Protein AF-A0A2K3DU94-F1 (afdb_monomer_lite)

Foldseek 3Di:
DVVVLLVVLLVLLCVVPNCRSVVVVPDPDDDPVVSVVSSVVSVVVVVVVVVVVVVVVVVVVVVVVVVVVVVVVVVVCVVVVVVVDDPVVNVVVVVLVVLCVVLVHPDSDPVVSVVSVVVVVVVVVVVVVVVVVVVVVVVVVVVVVVVVVVVVVVVVVVVVVVVVVVVVVVVCVVVVVVVVVVVVVVVVVVVVVVVVVVVVCVVVVHDPCPDPVNVVVVVVVVVVVVVVVVVVVVVVVVVVVPPPDPVVVVVVVVVVVVVVVVVVVVVVPDDDDDDDDDDDDDDDDDDDDDDDDDDDDDDDDDDDD

Radius of gyration: 67.58 Å; chains: 1; bounding box: 163×96×132 Å

InterPro domains:
  IPR026243 HAUS augmin-like complex subunit 1 [PF25762] (49-244)
  IPR026243 HAUS augmin-like complex subunit 1 [PTHR31570] (6-276)

pLDDT: mean 80.15, std 17.35, range [33.47, 97.56]

Organism: Chlamydomonas reinhardtii (NCBI:txid3055)

Sequence (305 aa):
MEYLEKEKLFAKADALRPGLGAELSRLPLHSASELKEIDDMLDEHRKGSELRAAAARDYQRQAEEYRRLTAQLDAKLAAAGLSALPPAATSAARHLAAVAGGLGLATCAEGAMLAAWVAADARRLEGERTKAKREAAASELCAAAEAASRQAEEVARALEGAAARQAEGIRALPRSQVERRQIEEKAASYVAKIQKTTRQLQDTGFREELAHEALTELAGKVAAAEAQLAAVREELKEYESIPPSEAGLASQIETLQRELDQVNQALGGAFVGHTGGSGLGGGGGGGHGHVLSRHARAGAVGFGQ

Structure (mmCIF, N/CA/C/O backbone):
data_AF-A0A2K3DU94-F1
#
_entry.id   AF-A0A2K3DU94-F1
#
loop_
_atom_site.group_PDB
_atom_site.id
_atom_site.type_symbol
_atom_site.label_atom_id
_atom_site.label_alt_id
_atom_site.label_comp_id
_atom_site.label_asym_id
_atom_site.label_entity_id
_atom_site.label_seq_id
_atom_site.pdbx_PDB_ins_code
_atom_site.Cartn_x
_atom_site.Cartn_y
_atom_site.Cartn_z
_atom_site.occupancy
_atom_site.B_iso_or_equiv
_atom_site.auth_seq_id
_atom_site.auth_comp_id
_atom_site.auth_asym_id
_atom_site.auth_atom_id
_atom_site.pdbx_PDB_model_num
ATOM 1 N N . MET A 1 1 ? 65.081 -27.347 0.929 1.00 57.44 1 MET A N 1
ATOM 2 C CA . MET A 1 1 ? 63.857 -27.414 0.101 1.00 57.44 1 MET A CA 1
ATOM 3 C C . MET A 1 1 ? 63.482 -26.032 -0.426 1.00 57.44 1 MET A C 1
ATOM 5 O O . MET A 1 1 ? 63.344 -25.901 -1.630 1.00 57.44 1 MET A O 1
ATOM 9 N N . GLU A 1 2 ? 63.480 -24.991 0.413 1.00 63.59 2 GLU A N 1
ATOM 10 C CA . GLU A 1 2 ? 63.095 -23.612 0.037 1.00 63.59 2 GLU A CA 1
ATOM 11 C C . GLU A 1 2 ? 63.931 -22.949 -1.082 1.00 63.59 2 GLU A C 1
ATOM 13 O O . GLU A 1 2 ? 63.411 -22.136 -1.838 1.00 63.59 2 GLU A O 1
ATOM 18 N N . TYR A 1 3 ? 65.215 -23.295 -1.244 1.00 75.56 3 TYR A N 1
ATOM 19 C CA . TYR A 1 3 ? 66.060 -22.711 -2.302 1.00 75.56 3 TYR A CA 1
ATOM 20 C C . TYR A 1 3 ? 65.610 -23.113 -3.719 1.00 75.56 3 TYR A C 1
ATOM 22 O O . TYR A 1 3 ? 65.556 -22.279 -4.617 1.00 75.56 3 TYR A O 1
ATOM 30 N N . LEU A 1 4 ? 65.206 -24.376 -3.899 1.00 78.81 4 LEU A N 1
ATOM 31 C CA . LEU A 1 4 ? 64.718 -24.888 -5.185 1.00 78.81 4 LEU A CA 1
ATOM 32 C C . LEU A 1 4 ? 63.353 -24.295 -5.562 1.00 78.81 4 LEU A C 1
ATOM 34 O O . LEU A 1 4 ? 63.031 -24.175 -6.741 1.00 78.81 4 LEU A O 1
ATOM 38 N N . 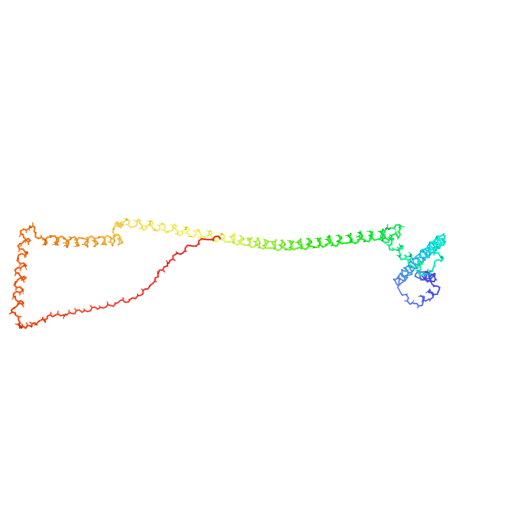GLU A 1 5 ? 62.538 -23.935 -4.571 1.00 77.88 5 GLU A N 1
ATOM 39 C CA . GLU A 1 5 ? 61.250 -23.265 -4.784 1.00 77.88 5 GLU A CA 1
ATOM 40 C C . GLU A 1 5 ? 61.453 -21.797 -5.178 1.00 77.88 5 GLU A C 1
ATOM 42 O O . GLU A 1 5 ? 60.805 -21.325 -6.112 1.00 77.88 5 GLU A O 1
ATOM 47 N N . LYS A 1 6 ? 62.430 -21.112 -4.565 1.00 78.50 6 LYS A N 1
ATOM 48 C CA . LYS A 1 6 ? 62.846 -19.753 -4.952 1.00 78.50 6 LYS A CA 1
ATOM 49 C C . LYS A 1 6 ? 63.351 -19.686 -6.396 1.00 78.50 6 LYS A C 1
ATOM 51 O O . LYS A 1 6 ? 62.901 -18.833 -7.155 1.00 78.50 6 LYS A O 1
ATOM 56 N N . GLU A 1 7 ? 64.224 -20.605 -6.812 1.00 81.88 7 GLU A N 1
ATOM 57 C CA . GLU A 1 7 ? 64.727 -20.638 -8.196 1.00 81.88 7 GLU A CA 1
ATOM 58 C C . GLU A 1 7 ? 63.618 -20.897 -9.226 1.00 81.88 7 GLU A C 1
ATOM 60 O O . GLU A 1 7 ? 63.579 -20.247 -10.273 1.00 81.88 7 GLU A O 1
ATOM 65 N N . LYS A 1 8 ? 62.674 -21.800 -8.922 1.00 83.94 8 LYS A N 1
ATOM 66 C CA . LYS A 1 8 ? 61.509 -22.058 -9.786 1.00 83.94 8 LYS A CA 1
ATOM 67 C C . LYS A 1 8 ? 60.616 -20.827 -9.929 1.00 83.94 8 LYS A C 1
ATOM 69 O O . LYS A 1 8 ? 60.151 -20.544 -11.032 1.00 83.94 8 LYS A O 1
ATOM 74 N N . LEU A 1 9 ? 60.402 -20.090 -8.841 1.00 80.94 9 LEU A N 1
ATOM 75 C CA . LEU A 1 9 ? 59.617 -18.858 -8.843 1.00 80.94 9 LEU A CA 1
ATOM 76 C C . LEU A 1 9 ? 60.304 -17.761 -9.665 1.00 80.94 9 LEU A C 1
ATOM 78 O O . LEU A 1 9 ? 59.651 -17.108 -10.477 1.00 80.94 9 LEU A O 1
ATOM 82 N N . PHE A 1 10 ? 61.624 -17.598 -9.540 1.00 84.19 10 PHE A N 1
ATOM 83 C CA . PHE A 1 10 ? 62.372 -16.623 -10.341 1.00 84.19 10 PHE A CA 1
ATOM 84 C C . PHE A 1 10 ? 62.363 -16.966 -11.833 1.00 84.19 10 PHE A C 1
ATOM 86 O O . PHE A 1 10 ? 62.133 -16.083 -12.656 1.00 84.19 10 PHE A O 1
ATOM 93 N N . ALA A 1 11 ? 62.493 -18.246 -12.192 1.00 83.50 11 ALA A N 1
ATOM 94 C CA . ALA A 1 11 ? 62.351 -18.684 -13.580 1.00 83.50 11 ALA A CA 1
ATOM 95 C C . ALA A 1 11 ? 60.934 -18.423 -14.134 1.00 83.50 11 ALA A C 1
ATOM 97 O O . ALA A 1 11 ? 60.777 -18.012 -15.285 1.00 83.50 11 ALA A O 1
ATOM 98 N N . LYS A 1 12 ? 59.892 -18.617 -13.313 1.00 82.44 12 LYS A N 1
ATOM 99 C CA . LYS A 1 12 ? 58.490 -18.323 -13.665 1.00 82.44 12 LYS A CA 1
ATOM 100 C C . LYS A 1 12 ? 58.243 -16.819 -13.832 1.00 82.44 12 LYS A C 1
ATOM 102 O O . LYS A 1 12 ? 57.532 -16.416 -14.751 1.00 82.44 12 LYS A O 1
ATOM 107 N N . ALA A 1 13 ? 58.869 -15.993 -12.997 1.00 76.81 13 ALA A N 1
ATOM 108 C CA . ALA A 1 13 ? 58.853 -14.539 -13.107 1.00 76.81 13 ALA A CA 1
ATOM 109 C C . ALA A 1 13 ? 59.540 -14.052 -14.395 1.00 76.81 13 ALA A C 1
ATOM 111 O O . ALA A 1 13 ? 58.975 -13.237 -15.127 1.00 76.81 13 ALA A O 1
ATOM 112 N N . ASP A 1 14 ? 60.709 -14.609 -14.724 1.00 83.00 14 ASP A N 1
ATOM 113 C CA . ASP A 1 14 ? 61.439 -14.284 -15.954 1.00 83.00 14 ASP A CA 1
ATOM 114 C C . ASP A 1 14 ? 60.698 -14.725 -17.225 1.00 83.00 14 ASP A C 1
ATOM 116 O O . ASP A 1 14 ? 60.786 -14.051 -18.254 1.00 83.00 14 ASP A O 1
ATOM 120 N N . ALA A 1 15 ? 59.905 -15.801 -17.155 1.00 81.94 15 ALA A N 1
ATOM 121 C CA . ALA A 1 15 ? 59.032 -16.221 -18.252 1.00 81.94 15 ALA A CA 1
ATOM 122 C C . ALA A 1 15 ? 57.896 -15.219 -18.539 1.00 81.94 15 ALA A C 1
ATOM 124 O O . ALA A 1 15 ? 57.401 -15.165 -19.665 1.00 81.94 15 ALA A O 1
ATOM 125 N N . LEU A 1 16 ? 57.480 -14.423 -17.547 1.00 79.44 16 LEU A N 1
ATOM 126 C CA . LEU A 1 16 ? 56.470 -13.371 -17.718 1.00 79.44 16 LEU A CA 1
ATOM 127 C C . LEU A 1 16 ? 57.078 -12.060 -18.209 1.00 79.44 16 LEU A C 1
ATOM 129 O O . LEU A 1 16 ? 56.489 -11.381 -19.053 1.00 79.44 16 LEU A O 1
ATOM 133 N N . ARG A 1 17 ? 58.249 -11.697 -17.686 1.00 84.25 17 ARG A N 1
ATOM 134 C CA . ARG A 1 17 ? 59.019 -10.543 -18.143 1.00 84.25 17 ARG A CA 1
ATOM 135 C C . ARG A 1 17 ? 60.508 -10.833 -17.952 1.00 84.25 17 ARG A C 1
ATOM 137 O O . ARG A 1 17 ? 60.932 -10.973 -16.807 1.00 84.25 17 ARG A O 1
ATOM 144 N N . PRO A 1 18 ? 61.312 -10.843 -19.028 1.00 85.62 18 PRO A N 1
ATOM 145 C CA . PRO A 1 18 ? 62.750 -11.048 -18.907 1.00 85.62 18 PRO A CA 1
ATOM 146 C C . PRO A 1 18 ? 63.375 -10.034 -17.935 1.00 85.62 18 PRO A C 1
ATOM 148 O O . PRO A 1 18 ? 63.225 -8.826 -18.134 1.00 85.62 18 PRO A O 1
ATOM 151 N N . GLY A 1 19 ? 64.054 -10.519 -16.890 1.00 80.56 19 GLY A N 1
ATOM 152 C CA . GLY A 1 19 ? 64.720 -9.706 -15.866 1.00 80.56 19 GLY A CA 1
ATOM 153 C C . GLY A 1 19 ? 63.950 -9.571 -14.546 1.00 80.56 19 GLY A C 1
ATOM 154 O O . GLY A 1 19 ? 64.527 -9.105 -13.563 1.00 80.56 19 GLY A O 1
ATOM 155 N N . LEU A 1 20 ? 62.686 -10.006 -14.484 1.00 81.31 20 LEU A N 1
ATOM 156 C CA . LEU A 1 20 ? 61.858 -9.937 -13.275 1.00 81.31 20 LEU A CA 1
ATOM 157 C C . LEU A 1 20 ? 62.358 -10.890 -12.174 1.00 81.31 20 LEU A C 1
ATOM 159 O O . LEU A 1 20 ? 62.301 -10.551 -10.995 1.00 81.31 20 LEU A O 1
ATOM 163 N N . GLY A 1 21 ? 62.902 -12.055 -12.533 1.00 82.00 21 GLY A N 1
ATOM 164 C CA . GLY A 1 21 ? 63.502 -12.997 -11.582 1.00 82.00 21 GLY A CA 1
ATOM 165 C C . GLY A 1 21 ? 64.744 -12.417 -10.900 1.00 82.00 21 GLY A C 1
ATOM 166 O O . GLY A 1 21 ? 64.921 -12.554 -9.688 1.00 82.00 21 GLY A O 1
ATOM 167 N N . ALA A 1 22 ? 65.558 -11.669 -11.651 1.00 82.38 22 ALA A N 1
ATOM 168 C CA . ALA A 1 22 ? 66.710 -10.948 -11.113 1.00 82.38 22 ALA A CA 1
ATOM 169 C C . ALA A 1 22 ? 66.301 -9.806 -10.163 1.00 82.38 22 ALA A C 1
ATOM 171 O O . ALA A 1 22 ? 66.991 -9.560 -9.175 1.00 82.38 22 ALA A O 1
ATOM 172 N N . GLU A 1 23 ? 65.174 -9.136 -10.414 1.00 81.56 23 GLU A N 1
ATOM 173 C CA . GLU A 1 23 ? 64.622 -8.112 -9.517 1.00 81.56 23 GLU A CA 1
ATOM 174 C C . GLU A 1 23 ? 64.039 -8.727 -8.236 1.00 81.56 23 GLU A C 1
ATOM 176 O O . GLU A 1 23 ? 64.333 -8.250 -7.139 1.00 81.56 23 GLU A O 1
ATOM 181 N N . LEU A 1 24 ? 63.297 -9.833 -8.350 1.00 78.94 24 LEU A N 1
ATOM 182 C CA . LEU A 1 24 ? 62.716 -10.539 -7.204 1.00 78.94 24 LEU A CA 1
ATOM 183 C C . LEU A 1 24 ? 63.781 -11.170 -6.296 1.00 78.94 24 LEU A C 1
ATOM 185 O O . LEU A 1 24 ? 63.609 -11.187 -5.080 1.00 78.94 24 LEU A O 1
ATOM 189 N N . SER A 1 25 ? 64.912 -11.619 -6.851 1.00 79.94 25 SER A N 1
ATOM 190 C CA . SER A 1 25 ? 66.034 -12.159 -6.063 1.00 79.94 25 SER A CA 1
ATOM 191 C C . SER A 1 25 ? 66.730 -11.131 -5.159 1.00 79.94 25 SER A C 1
ATOM 193 O O . SER A 1 25 ? 67.429 -11.515 -4.222 1.00 79.94 25 SER A O 1
ATOM 195 N N . ARG A 1 26 ? 66.533 -9.828 -5.410 1.00 82.25 26 ARG A N 1
ATOM 196 C CA . ARG A 1 26 ? 67.069 -8.737 -4.576 1.00 82.25 26 ARG A CA 1
ATOM 197 C C . ARG A 1 26 ? 66.162 -8.391 -3.396 1.00 82.25 26 ARG A C 1
ATOM 199 O O . ARG A 1 26 ? 66.594 -7.655 -2.511 1.00 82.25 26 ARG A O 1
ATOM 206 N N . LEU A 1 27 ? 64.926 -8.891 -3.382 1.00 78.44 27 LEU A N 1
ATOM 207 C CA . LEU A 1 27 ? 63.992 -8.666 -2.287 1.00 78.44 27 LEU A CA 1
ATOM 208 C C . LEU A 1 27 ? 64.263 -9.665 -1.153 1.00 78.44 27 LEU A C 1
ATOM 210 O O . LEU A 1 27 ? 64.430 -10.862 -1.405 1.00 78.44 27 LEU A O 1
ATOM 214 N N . PRO A 1 28 ? 64.314 -9.203 0.105 1.00 75.81 28 PRO A N 1
ATOM 215 C CA . PRO A 1 28 ? 64.568 -10.074 1.239 1.00 75.81 28 PRO A CA 1
ATOM 216 C C . PRO A 1 28 ? 63.297 -10.869 1.589 1.00 75.81 28 PRO A C 1
ATOM 218 O O . PRO A 1 28 ? 62.510 -10.464 2.434 1.00 75.81 28 PRO A O 1
ATOM 221 N N . LEU A 1 29 ? 63.085 -11.996 0.898 1.00 73.94 29 LEU A N 1
ATOM 222 C CA . LEU A 1 29 ? 61.957 -12.908 1.132 1.00 73.94 29 LEU A CA 1
ATOM 223 C C . LEU A 1 29 ? 62.307 -13.881 2.262 1.00 73.94 29 LEU A C 1
ATOM 225 O O . LEU A 1 29 ? 63.131 -14.795 2.083 1.00 73.94 29 LEU A O 1
ATOM 229 N N . HIS A 1 30 ? 61.708 -13.655 3.427 1.00 72.25 30 HIS A N 1
ATOM 230 C CA . HIS A 1 30 ? 62.063 -14.284 4.697 1.00 72.25 30 HIS A CA 1
ATOM 231 C C . HIS A 1 30 ? 61.096 -15.388 5.126 1.00 72.25 30 HIS A C 1
ATOM 233 O O . HIS A 1 30 ? 61.455 -16.181 5.996 1.00 72.25 30 HIS A O 1
ATOM 239 N N . SER A 1 31 ? 59.911 -15.478 4.517 1.00 79.00 31 SER A N 1
ATOM 240 C CA . SER A 1 31 ? 58.911 -16.485 4.877 1.00 79.00 31 SER A CA 1
ATOM 241 C C . SER A 1 31 ? 58.410 -17.301 3.682 1.00 79.00 31 SER A C 1
ATOM 243 O O . SER A 1 31 ? 58.313 -16.821 2.553 1.00 79.00 31 SER A O 1
ATOM 245 N N . ALA A 1 32 ? 58.050 -18.562 3.936 1.00 77.69 32 ALA A N 1
ATOM 246 C CA . ALA A 1 32 ? 57.402 -19.420 2.941 1.00 77.69 32 ALA A CA 1
ATOM 247 C C . ALA A 1 32 ? 56.029 -18.869 2.499 1.00 77.69 32 ALA A C 1
ATOM 249 O O . ALA A 1 32 ? 55.594 -19.115 1.376 1.00 77.69 32 ALA A O 1
ATOM 250 N N . SER A 1 33 ? 55.364 -18.086 3.358 1.00 80.12 33 SER A N 1
ATOM 251 C CA . SER A 1 33 ? 54.129 -17.370 3.026 1.00 80.12 33 SER A CA 1
ATOM 252 C C . SER A 1 33 ? 54.337 -16.282 1.971 1.00 80.12 33 SER A C 1
ATOM 254 O O . SER A 1 33 ? 53.535 -16.206 1.048 1.00 80.12 33 SER A O 1
ATOM 256 N N . GLU A 1 34 ? 55.425 -15.508 2.045 1.00 81.12 34 GLU A N 1
ATOM 257 C CA . GLU A 1 34 ? 55.746 -14.474 1.044 1.00 81.12 34 GLU A CA 1
ATOM 258 C C . GLU A 1 34 ? 56.037 -15.082 -0.334 1.00 81.12 34 GLU A C 1
ATOM 260 O O . GLU A 1 34 ? 55.635 -14.539 -1.359 1.00 81.12 34 GLU A O 1
ATOM 265 N N . LEU A 1 35 ? 56.711 -16.238 -0.378 1.00 79.88 35 LEU A N 1
ATOM 266 C CA . LEU A 1 35 ? 56.964 -16.943 -1.639 1.00 79.88 35 LEU A CA 1
ATOM 267 C C . LEU A 1 35 ? 55.676 -17.445 -2.281 1.00 79.88 35 LEU A C 1
ATOM 269 O O . LEU A 1 35 ? 55.520 -17.344 -3.495 1.00 79.88 35 LEU A O 1
ATOM 273 N N . LYS A 1 36 ? 54.753 -17.961 -1.467 1.00 84.44 36 LYS A N 1
ATOM 274 C CA . LYS A 1 36 ? 53.449 -18.406 -1.946 1.00 84.44 36 LYS A CA 1
ATOM 275 C C . LYS A 1 36 ? 52.613 -17.235 -2.466 1.00 84.44 36 LYS A C 1
ATOM 277 O O . LYS A 1 36 ? 52.031 -17.348 -3.534 1.00 84.44 36 LYS A O 1
ATOM 282 N N . GLU A 1 37 ? 52.618 -16.106 -1.762 1.00 85.75 37 GLU A N 1
ATOM 283 C CA . GLU A 1 37 ? 51.915 -14.892 -2.188 1.00 85.75 37 GLU A CA 1
ATOM 284 C C . GLU A 1 37 ? 52.456 -14.352 -3.522 1.00 85.75 37 GLU A C 1
ATOM 286 O O . GLU A 1 37 ? 51.682 -13.989 -4.405 1.00 85.75 37 GLU A O 1
ATOM 291 N N . ILE A 1 38 ? 53.778 -14.364 -3.725 1.00 83.19 38 ILE A N 1
ATOM 292 C CA . ILE A 1 38 ? 54.372 -13.964 -5.007 1.00 83.19 38 ILE A CA 1
ATOM 293 C C . ILE A 1 38 ? 54.042 -14.970 -6.115 1.00 83.19 38 ILE A C 1
ATOM 295 O O . ILE A 1 38 ? 53.756 -14.550 -7.235 1.00 83.19 38 ILE A O 1
ATOM 299 N N . ASP A 1 39 ? 54.053 -16.275 -5.836 1.00 85.44 39 ASP A N 1
ATOM 300 C CA . ASP A 1 39 ? 53.669 -17.288 -6.827 1.00 85.44 39 ASP A CA 1
ATOM 301 C C . ASP A 1 39 ? 52.199 -17.138 -7.255 1.00 85.44 39 ASP A C 1
ATOM 303 O O . ASP A 1 39 ? 51.904 -17.145 -8.454 1.00 85.44 39 ASP A O 1
ATOM 307 N N . ASP A 1 40 ? 51.307 -16.894 -6.288 1.00 88.19 40 ASP A N 1
ATOM 308 C CA . ASP A 1 40 ? 49.887 -16.618 -6.514 1.00 88.19 40 ASP A CA 1
ATOM 309 C C . ASP A 1 40 ? 49.701 -15.337 -7.357 1.00 88.19 40 ASP A C 1
ATOM 311 O O . ASP A 1 40 ? 48.953 -15.349 -8.339 1.00 88.19 40 ASP A O 1
ATOM 315 N N . MET A 1 41 ? 50.443 -14.257 -7.064 1.00 85.81 41 MET A N 1
ATOM 316 C CA . MET A 1 41 ? 50.424 -13.018 -7.860 1.00 85.81 41 MET A CA 1
ATOM 317 C C . MET A 1 41 ? 50.957 -13.211 -9.289 1.00 85.81 41 MET A C 1
ATOM 319 O O . MET A 1 41 ? 50.417 -12.633 -10.237 1.00 85.81 41 MET A O 1
ATOM 323 N N . LEU A 1 42 ? 52.015 -14.007 -9.479 1.00 86.75 42 LEU A N 1
ATOM 324 C CA . LEU A 1 42 ? 52.555 -14.307 -10.810 1.00 86.75 42 LEU A CA 1
ATOM 325 C C . LEU A 1 42 ? 51.567 -15.149 -11.626 1.00 86.75 42 LEU A C 1
ATOM 327 O O . LEU A 1 42 ? 51.388 -14.892 -12.820 1.00 86.75 42 LEU A O 1
ATOM 331 N N . ASP A 1 43 ? 50.890 -16.110 -10.997 1.00 87.31 43 ASP A N 1
ATOM 332 C CA . ASP A 1 43 ? 49.831 -16.889 -11.641 1.00 87.31 43 ASP A CA 1
ATOM 333 C C . ASP A 1 43 ? 48.606 -16.044 -11.980 1.00 87.31 43 ASP A C 1
ATOM 335 O O . ASP A 1 43 ? 48.038 -16.199 -13.065 1.00 87.31 43 ASP A O 1
ATOM 339 N N . GLU A 1 44 ? 48.212 -15.120 -11.107 1.00 89.31 44 GLU A N 1
ATOM 340 C CA . GLU A 1 44 ? 47.138 -14.171 -11.388 1.00 89.31 44 GLU A CA 1
ATOM 341 C C . GLU A 1 44 ? 47.507 -13.244 -12.554 1.00 89.31 44 GLU A C 1
ATOM 343 O O . GLU A 1 44 ? 46.723 -13.084 -13.494 1.00 89.31 44 GLU A O 1
ATOM 348 N N . HIS A 1 45 ? 48.730 -12.708 -12.573 1.00 87.31 45 HIS A N 1
ATOM 349 C CA . HIS A 1 45 ? 49.201 -11.861 -13.666 1.00 87.31 45 HIS A CA 1
ATOM 350 C C . HIS A 1 45 ? 49.295 -12.624 -14.993 1.00 87.31 45 HIS A C 1
ATOM 352 O O . HIS A 1 45 ? 48.936 -12.081 -16.043 1.00 87.31 45 HIS A O 1
ATOM 358 N N . ARG A 1 46 ? 49.732 -13.889 -14.962 1.00 88.88 46 ARG A N 1
ATOM 359 C CA . ARG A 1 46 ? 49.756 -14.774 -16.132 1.00 88.88 46 ARG A CA 1
ATOM 360 C C . ARG A 1 46 ? 48.353 -15.030 -16.672 1.00 88.88 46 ARG A C 1
ATOM 362 O O . ARG A 1 46 ? 48.107 -14.825 -17.856 1.00 88.88 46 ARG A O 1
ATOM 369 N N . LYS A 1 47 ? 47.412 -15.419 -15.809 1.00 89.69 47 LYS A N 1
ATOM 370 C CA . LYS A 1 47 ? 46.006 -15.608 -16.201 1.00 89.69 47 LYS A CA 1
ATOM 371 C C . LYS A 1 47 ? 45.425 -14.311 -16.769 1.00 89.69 47 LYS A C 1
ATOM 373 O O . LYS A 1 47 ? 44.780 -14.321 -17.815 1.00 89.69 47 LYS A O 1
ATOM 378 N N . GLY A 1 48 ? 45.716 -13.173 -16.138 1.00 89.44 48 GLY A N 1
ATOM 379 C CA . GLY A 1 48 ? 45.293 -11.854 -16.603 1.00 89.44 48 GLY A CA 1
ATOM 380 C C . GLY A 1 48 ? 45.924 -11.425 -17.935 1.00 89.44 48 GLY A C 1
ATOM 381 O O . GLY A 1 48 ? 45.290 -10.710 -18.713 1.00 89.44 48 GLY A O 1
ATOM 382 N N . SER A 1 49 ? 47.162 -11.822 -18.241 1.00 89.62 49 SER A N 1
ATOM 383 C CA . SER A 1 49 ? 47.798 -11.534 -19.535 1.00 89.62 49 SER A CA 1
ATOM 384 C C . SER A 1 49 ? 47.248 -12.427 -20.650 1.00 89.62 49 SER A C 1
ATOM 386 O O . SER A 1 49 ? 46.965 -11.924 -21.737 1.00 89.62 49 SER A O 1
ATOM 388 N N . GLU A 1 50 ? 46.999 -13.707 -20.365 1.00 90.62 50 GLU A N 1
ATOM 389 C CA . GLU A 1 50 ? 46.373 -14.655 -21.293 1.00 90.62 50 GLU A CA 1
ATOM 390 C C . GLU A 1 50 ? 44.944 -14.219 -21.661 1.00 90.62 50 GLU A C 1
ATOM 392 O O . GLU A 1 50 ? 44.600 -14.180 -22.845 1.00 90.62 50 GLU A O 1
ATOM 397 N N . LEU A 1 51 ? 44.140 -13.783 -20.683 1.00 91.44 51 LEU A N 1
ATOM 398 C CA . LEU A 1 51 ? 42.797 -13.237 -20.923 1.00 91.44 51 LEU A CA 1
ATOM 399 C C . LEU A 1 51 ? 42.826 -11.963 -21.778 1.00 91.44 51 LEU A C 1
ATOM 401 O O . LEU A 1 51 ? 42.042 -11.828 -22.717 1.00 91.44 51 LEU A O 1
ATOM 405 N N . ARG A 1 52 ? 43.754 -11.038 -21.501 1.00 90.94 52 ARG A N 1
ATOM 406 C CA . ARG A 1 52 ? 43.928 -9.822 -22.314 1.00 90.94 52 ARG A CA 1
ATOM 407 C C . ARG A 1 52 ? 44.361 -10.149 -23.742 1.00 90.94 52 ARG A C 1
ATOM 409 O O . ARG A 1 52 ? 43.868 -9.527 -24.679 1.00 90.94 52 ARG A O 1
ATOM 416 N N . ALA A 1 53 ? 45.242 -11.132 -23.921 1.00 92.19 53 ALA A N 1
ATOM 417 C CA . ALA A 1 53 ? 45.672 -11.586 -25.239 1.00 92.19 53 ALA A CA 1
ATOM 418 C C . ALA A 1 53 ? 44.529 -12.256 -26.022 1.00 92.19 53 ALA A C 1
ATOM 420 O O . ALA A 1 53 ? 44.403 -12.025 -27.224 1.00 92.19 53 ALA A O 1
ATOM 421 N N . ALA A 1 54 ? 43.681 -13.045 -25.356 1.00 92.81 54 ALA A N 1
ATOM 422 C CA . ALA A 1 54 ? 42.480 -13.618 -25.959 1.00 92.81 54 ALA A CA 1
ATOM 423 C C . ALA A 1 54 ? 41.499 -12.519 -26.400 1.00 92.81 54 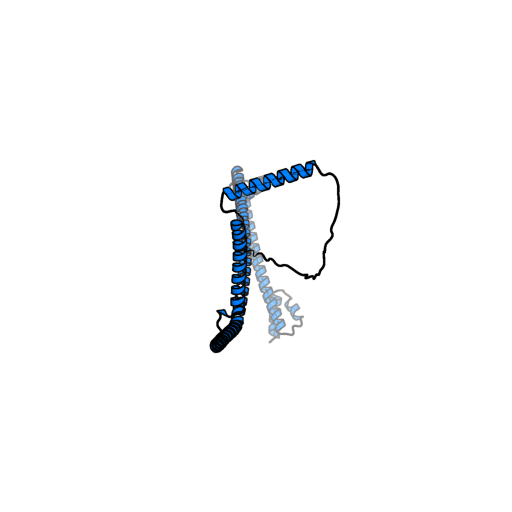ALA A C 1
ATOM 425 O O . ALA A 1 54 ? 41.142 -12.463 -27.575 1.00 92.81 54 ALA A O 1
ATOM 426 N N . ALA A 1 55 ? 41.180 -11.572 -25.512 1.00 92.31 55 ALA A N 1
ATOM 427 C CA . ALA A 1 55 ? 40.319 -10.436 -25.837 1.00 92.31 55 ALA A CA 1
ATOM 428 C C . ALA A 1 55 ? 40.876 -9.601 -27.003 1.00 92.31 55 ALA A C 1
ATOM 430 O O . ALA A 1 55 ? 40.136 -9.222 -27.906 1.00 92.31 55 ALA A O 1
ATOM 431 N N . ALA A 1 56 ? 42.190 -9.354 -27.036 1.00 94.12 56 ALA A N 1
ATOM 432 C CA . ALA A 1 56 ? 42.830 -8.637 -28.136 1.00 94.12 56 ALA A CA 1
ATOM 433 C C . ALA A 1 56 ? 42.663 -9.361 -29.484 1.00 94.12 56 ALA A C 1
ATOM 435 O O . ALA A 1 56 ? 42.390 -8.710 -30.493 1.00 94.12 56 ALA A O 1
ATOM 436 N N . ARG A 1 57 ? 42.780 -10.696 -29.508 1.00 95.00 57 ARG A N 1
ATOM 437 C CA . ARG A 1 57 ? 42.537 -11.501 -30.718 1.00 95.00 57 ARG A CA 1
ATOM 438 C C . ARG A 1 57 ? 41.078 -11.434 -31.157 1.00 95.00 57 ARG A C 1
ATOM 440 O O . ARG A 1 57 ? 40.818 -11.322 -32.352 1.00 95.00 57 ARG A O 1
ATOM 447 N N . ASP A 1 58 ? 40.142 -11.465 -30.217 1.00 93.38 58 ASP A N 1
ATOM 448 C CA . ASP A 1 58 ? 38.715 -11.365 -30.529 1.00 93.38 58 ASP A CA 1
ATOM 449 C C . ASP A 1 58 ? 38.360 -9.985 -31.096 1.00 93.38 58 ASP A C 1
ATOM 451 O O . ASP A 1 58 ? 37.679 -9.900 -32.117 1.00 93.38 58 ASP A O 1
ATOM 455 N N . TYR A 1 59 ? 38.904 -8.903 -30.529 1.00 91.88 59 TYR A N 1
ATOM 456 C CA . TYR A 1 59 ? 38.739 -7.558 -31.091 1.00 91.88 59 TYR A CA 1
ATOM 457 C C . TYR A 1 59 ? 39.356 -7.420 -32.484 1.00 91.88 59 TYR A C 1
ATOM 459 O O . TYR A 1 59 ? 38.779 -6.761 -33.347 1.00 91.88 59 TYR A O 1
ATOM 467 N N . GLN A 1 60 ? 40.510 -8.045 -32.732 1.00 94.38 60 GLN A N 1
ATOM 468 C CA . GLN A 1 60 ? 41.120 -8.057 -34.063 1.00 94.38 60 GLN A CA 1
ATOM 469 C C . GLN A 1 60 ? 40.236 -8.780 -35.081 1.00 94.38 60 GLN A C 1
ATOM 471 O O . GLN A 1 60 ? 39.982 -8.231 -36.152 1.00 94.38 60 GLN A O 1
ATOM 476 N N . ARG A 1 61 ? 39.697 -9.953 -34.726 1.00 93.94 61 ARG A N 1
ATOM 477 C CA . ARG A 1 61 ? 38.748 -10.692 -35.574 1.00 93.94 61 ARG A CA 1
ATOM 478 C C . ARG A 1 61 ? 37.504 -9.866 -35.879 1.00 93.94 61 ARG A C 1
ATOM 480 O O . ARG A 1 61 ? 37.136 -9.734 -37.041 1.00 93.94 61 ARG A O 1
ATOM 487 N N . GLN A 1 62 ? 36.910 -9.239 -34.864 1.00 92.88 62 GLN A N 1
ATOM 488 C CA . GLN A 1 62 ? 35.767 -8.345 -35.058 1.00 92.88 62 GLN A CA 1
ATOM 489 C C . GLN A 1 62 ? 36.116 -7.181 -35.991 1.00 92.88 62 GLN A C 1
ATOM 491 O O . GLN A 1 62 ? 35.360 -6.873 -36.908 1.00 92.88 62 GLN A O 1
ATOM 496 N N . ALA A 1 63 ? 37.276 -6.543 -35.812 1.00 92.75 63 ALA A N 1
ATOM 497 C CA . ALA A 1 63 ? 37.711 -5.452 -36.679 1.00 92.75 63 ALA A CA 1
ATOM 498 C C . ALA A 1 63 ? 37.892 -5.902 -38.141 1.00 92.75 63 ALA A C 1
ATOM 500 O O . ALA A 1 63 ? 37.532 -5.164 -39.059 1.00 92.75 63 ALA A O 1
ATOM 501 N N . GLU A 1 64 ? 38.422 -7.103 -38.375 1.00 94.06 64 GLU A N 1
ATOM 502 C CA . GLU A 1 64 ? 38.540 -7.699 -39.711 1.00 94.06 64 GLU A CA 1
ATOM 503 C C . GLU A 1 64 ? 37.172 -8.013 -40.329 1.00 94.06 64 GLU A C 1
ATOM 505 O O . GLU A 1 64 ? 36.940 -7.697 -41.499 1.00 94.06 64 GLU A O 1
ATOM 510 N N . GLU A 1 65 ? 36.240 -8.559 -39.547 1.00 93.56 65 GLU A N 1
ATOM 511 C CA . GLU A 1 65 ? 34.858 -8.796 -39.973 1.00 93.56 65 GLU A CA 1
ATOM 512 C C . GLU A 1 65 ? 34.156 -7.490 -40.353 1.00 93.56 65 GLU A C 1
ATOM 514 O O . GLU A 1 65 ? 33.577 -7.400 -41.438 1.00 93.56 65 GLU A O 1
ATOM 519 N N . TYR A 1 66 ? 34.275 -6.444 -39.530 1.00 90.50 66 TYR A N 1
ATOM 520 C CA . TYR A 1 66 ? 33.730 -5.126 -39.850 1.00 90.50 66 TYR A CA 1
ATOM 521 C C . TYR A 1 66 ? 34.362 -4.542 -41.113 1.00 90.50 66 TYR A C 1
ATOM 523 O O . TYR A 1 66 ? 33.637 -4.040 -41.967 1.00 90.50 66 TYR A O 1
ATOM 531 N N . ARG A 1 67 ? 35.686 -4.646 -41.297 1.00 91.19 67 ARG A N 1
ATOM 532 C CA . ARG A 1 67 ? 36.346 -4.205 -42.541 1.00 91.19 67 ARG A CA 1
ATOM 533 C C . ARG A 1 67 ? 35.803 -4.946 -43.760 1.00 91.19 67 ARG A C 1
ATOM 535 O O . ARG A 1 67 ? 35.529 -4.314 -44.779 1.00 91.19 67 ARG A O 1
ATOM 542 N N . ARG A 1 68 ? 35.610 -6.264 -43.655 1.00 93.19 68 ARG A N 1
ATOM 543 C CA . ARG A 1 68 ? 35.033 -7.085 -44.727 1.00 93.19 68 ARG A CA 1
ATOM 544 C C . ARG A 1 68 ? 33.597 -6.669 -45.043 1.00 93.19 68 ARG A C 1
ATOM 546 O O . ARG A 1 68 ? 33.257 -6.540 -46.216 1.00 93.19 68 ARG A O 1
ATOM 553 N N . LEU A 1 69 ? 32.765 -6.456 -44.025 1.00 89.25 69 LEU A N 1
ATOM 554 C CA . LEU A 1 69 ? 31.378 -6.019 -44.195 1.00 89.25 69 LEU A CA 1
ATOM 555 C C . LEU A 1 69 ? 31.301 -4.622 -44.817 1.00 89.25 69 LEU A C 1
ATOM 557 O O . LEU A 1 69 ? 30.538 -4.427 -45.760 1.00 89.25 69 LEU A O 1
ATOM 561 N N . THR A 1 70 ? 32.130 -3.681 -44.366 1.00 83.19 70 THR A N 1
ATOM 562 C CA . THR A 1 70 ? 32.219 -2.338 -44.955 1.00 83.19 70 THR A CA 1
ATOM 563 C C . THR A 1 70 ? 32.623 -2.410 -46.425 1.00 83.19 70 THR A C 1
ATOM 565 O O . THR A 1 70 ? 31.928 -1.847 -47.262 1.00 83.19 70 THR A O 1
ATOM 568 N N . ALA A 1 71 ? 33.648 -3.196 -46.776 1.00 87.31 71 ALA A N 1
ATOM 569 C CA . ALA A 1 71 ? 34.053 -3.380 -48.172 1.00 87.31 71 ALA A CA 1
ATOM 570 C C . ALA A 1 71 ? 32.938 -4.000 -49.039 1.00 87.31 71 ALA A C 1
ATOM 572 O O . ALA A 1 71 ? 32.750 -3.614 -50.192 1.00 87.31 71 ALA A O 1
ATOM 573 N N . GLN A 1 72 ? 32.162 -4.943 -48.491 1.00 87.31 72 GLN A N 1
ATOM 574 C CA . GLN A 1 72 ? 30.995 -5.505 -49.179 1.00 87.31 72 GLN A CA 1
ATOM 575 C C . GLN A 1 72 ? 29.878 -4.475 -49.373 1.00 87.31 72 GLN A C 1
ATOM 577 O O . GLN A 1 72 ? 29.226 -4.475 -50.419 1.00 87.31 72 GLN A O 1
ATOM 582 N N . LEU A 1 73 ? 29.633 -3.614 -48.384 1.00 82.06 73 LEU A N 1
ATOM 583 C CA . LEU A 1 73 ? 28.661 -2.529 -48.490 1.00 82.06 73 LEU A CA 1
ATOM 584 C C . LEU A 1 73 ? 29.109 -1.493 -49.521 1.00 82.06 73 LEU A C 1
ATOM 586 O O . LEU A 1 73 ? 28.305 -1.126 -50.372 1.00 82.06 73 LEU A O 1
ATOM 590 N N . ASP A 1 74 ? 30.380 -1.097 -49.515 1.00 81.06 74 ASP A N 1
ATOM 591 C CA . ASP A 1 74 ? 30.943 -0.166 -50.495 1.00 81.06 74 ASP A CA 1
ATOM 592 C C . ASP A 1 74 ? 30.847 -0.725 -51.919 1.00 81.06 74 ASP A C 1
ATOM 594 O O . ASP A 1 74 ? 30.424 -0.017 -52.831 1.00 81.06 74 ASP A O 1
ATOM 598 N N . ALA A 1 75 ? 31.130 -2.018 -52.112 1.00 83.19 75 ALA A N 1
ATOM 599 C CA . ALA A 1 75 ? 30.958 -2.683 -53.403 1.00 83.19 75 ALA A CA 1
ATOM 600 C C . ALA A 1 75 ? 29.490 -2.694 -53.866 1.00 83.19 75 ALA A C 1
ATOM 602 O O . ALA A 1 75 ? 29.209 -2.441 -55.036 1.00 83.19 75 ALA A O 1
ATOM 603 N N . LYS A 1 76 ? 28.537 -2.943 -52.957 1.00 83.62 76 LYS A N 1
ATOM 604 C CA . LYS A 1 76 ? 27.097 -2.889 -53.263 1.00 83.62 76 LYS A CA 1
ATOM 605 C C . LYS A 1 76 ? 26.628 -1.467 -53.582 1.00 83.62 76 LYS A C 1
ATOM 607 O O . LYS A 1 76 ? 25.852 -1.285 -54.516 1.00 83.62 76 LYS A O 1
ATOM 612 N N . LEU A 1 77 ? 27.106 -0.466 -52.843 1.00 79.75 77 LEU A N 1
ATOM 613 C CA . LEU A 1 77 ? 26.807 0.948 -53.090 1.00 79.75 77 LEU A CA 1
ATOM 614 C C . LEU A 1 77 ? 27.380 1.414 -54.434 1.00 79.75 77 LEU A C 1
ATOM 616 O O . LEU A 1 77 ? 26.699 2.123 -55.173 1.00 79.75 77 LEU A O 1
ATOM 620 N N . ALA A 1 78 ? 28.596 0.978 -54.772 1.00 81.44 78 ALA A N 1
ATOM 621 C CA . ALA A 1 78 ? 29.215 1.242 -56.065 1.00 81.44 78 ALA A CA 1
ATOM 622 C C . ALA A 1 78 ? 28.451 0.565 -57.214 1.00 81.44 78 ALA A C 1
ATOM 624 O O . ALA A 1 78 ? 28.156 1.215 -58.214 1.00 81.44 78 ALA A O 1
ATOM 625 N N . ALA A 1 79 ? 28.049 -0.701 -57.050 1.00 83.06 79 ALA A N 1
ATOM 626 C CA . ALA A 1 79 ? 27.237 -1.425 -58.032 1.00 83.06 79 ALA A CA 1
ATOM 627 C C . ALA A 1 79 ? 25.851 -0.789 -58.251 1.00 83.06 79 ALA A C 1
ATOM 629 O O . ALA A 1 79 ? 25.320 -0.834 -59.356 1.00 83.06 79 ALA A O 1
ATOM 630 N N . ALA A 1 80 ? 25.283 -0.161 -57.219 1.00 77.88 80 ALA A N 1
ATOM 631 C CA . ALA A 1 80 ? 24.034 0.593 -57.303 1.00 77.88 80 ALA A CA 1
ATOM 632 C C . ALA A 1 80 ? 24.205 2.021 -57.869 1.00 77.88 80 ALA A C 1
ATOM 634 O O . ALA A 1 80 ? 23.226 2.759 -57.956 1.00 77.88 80 ALA A O 1
ATOM 635 N N . GLY A 1 81 ? 25.429 2.443 -58.218 1.00 77.44 81 GLY A N 1
ATOM 636 C CA . GLY A 1 81 ? 25.719 3.781 -58.747 1.00 77.44 81 GLY A CA 1
ATOM 637 C C . GLY A 1 81 ? 25.677 4.908 -57.706 1.00 77.44 81 GLY A C 1
ATOM 638 O O . GLY A 1 81 ? 25.845 6.076 -58.051 1.00 77.44 81 GLY A O 1
ATOM 639 N N . LEU A 1 82 ? 25.503 4.581 -56.421 1.00 73.00 82 LEU A N 1
ATOM 640 C CA . LEU A 1 82 ? 25.412 5.554 -55.326 1.00 73.00 82 LEU A CA 1
ATOM 641 C C . LEU A 1 82 ? 26.772 6.178 -54.974 1.00 73.00 82 LEU A C 1
ATOM 643 O O . LEU A 1 82 ? 26.818 7.227 -54.337 1.00 73.00 82 LEU A O 1
ATOM 647 N N . SER A 1 83 ? 27.882 5.570 -55.406 1.00 74.94 83 SER A N 1
ATOM 648 C CA . SER A 1 83 ? 29.238 6.109 -55.227 1.00 74.94 83 SER A CA 1
ATOM 649 C C . SER A 1 83 ? 29.562 7.293 -56.148 1.00 74.94 83 SER A C 1
ATOM 651 O O . SER A 1 83 ? 30.550 7.981 -55.911 1.00 74.94 83 SER A O 1
ATOM 653 N N . ALA A 1 84 ? 28.757 7.530 -57.190 1.00 79.06 84 ALA A N 1
ATOM 654 C CA . ALA A 1 84 ? 28.922 8.643 -58.131 1.00 79.06 84 ALA A CA 1
ATOM 655 C C . ALA A 1 84 ? 28.156 9.912 -57.710 1.00 79.06 84 ALA A C 1
ATOM 657 O O . ALA A 1 84 ? 28.252 10.948 -58.369 1.00 79.06 84 ALA A O 1
ATOM 658 N N . LEU A 1 85 ? 27.378 9.839 -56.625 1.00 79.25 85 LEU A N 1
ATOM 659 C CA . LEU A 1 85 ? 26.616 10.970 -56.113 1.00 79.25 85 LEU A CA 1
ATOM 660 C C . LEU A 1 85 ? 27.528 11.989 -55.405 1.00 79.25 85 LEU A C 1
ATOM 662 O O . LEU A 1 85 ? 28.499 11.603 -54.748 1.00 79.25 85 LEU A O 1
ATOM 666 N N . PRO A 1 86 ? 27.193 13.293 -55.462 1.00 87.12 86 PRO A N 1
ATOM 667 C CA . PRO A 1 86 ? 27.851 14.303 -54.643 1.00 87.12 86 PRO A CA 1
ATOM 668 C C . PRO A 1 86 ? 27.799 13.927 -53.151 1.00 87.12 86 PRO A C 1
ATOM 670 O O . PRO A 1 86 ? 26.767 13.425 -52.697 1.00 87.12 86 PRO A O 1
ATOM 673 N N . PRO A 1 87 ? 28.835 14.236 -52.347 1.00 83.38 87 PRO A N 1
ATOM 674 C CA . PRO A 1 87 ? 28.884 13.875 -50.925 1.00 83.38 87 PRO A CA 1
ATOM 675 C C . PRO A 1 87 ? 27.638 14.283 -50.123 1.00 83.38 87 PRO A C 1
ATOM 677 O O . PRO A 1 87 ? 27.190 13.544 -49.246 1.00 83.38 87 PRO A O 1
ATOM 680 N N . ALA A 1 88 ? 27.035 15.428 -50.462 1.00 85.38 88 ALA A N 1
ATOM 681 C CA . ALA A 1 88 ? 25.791 15.900 -49.859 1.00 85.38 88 ALA A CA 1
ATOM 682 C C . ALA A 1 88 ? 24.591 14.979 -50.158 1.00 85.38 88 ALA A C 1
ATOM 684 O O . ALA A 1 88 ? 23.821 14.660 -49.253 1.00 85.38 88 ALA A O 1
ATOM 685 N N . ALA A 1 89 ? 24.458 14.501 -51.399 1.00 82.06 89 ALA A N 1
ATOM 686 C CA . ALA A 1 89 ? 23.393 13.585 -51.803 1.00 82.06 89 ALA A CA 1
ATOM 687 C C . ALA A 1 89 ? 23.570 12.199 -51.163 1.00 82.06 89 ALA A C 1
ATOM 689 O O . ALA A 1 89 ? 22.601 11.608 -50.689 1.00 82.06 89 ALA A O 1
ATOM 690 N N . THR A 1 90 ? 24.810 11.717 -51.053 1.00 83.44 90 THR A N 1
ATOM 691 C CA . THR A 1 90 ? 25.130 10.461 -50.357 1.00 83.44 90 THR A CA 1
ATOM 692 C C . THR A 1 90 ? 24.812 10.544 -48.863 1.00 83.44 90 THR A C 1
ATOM 694 O O . THR A 1 90 ? 24.266 9.600 -48.294 1.00 83.44 90 THR A O 1
ATOM 697 N N . SER A 1 91 ? 25.107 11.678 -48.219 1.00 84.62 91 SER A N 1
ATOM 698 C CA . SER A 1 91 ? 24.754 11.918 -46.815 1.00 84.62 91 SER A CA 1
ATOM 699 C C . SER A 1 91 ? 23.236 11.941 -46.603 1.00 84.62 91 SER A C 1
ATOM 701 O O . SER A 1 91 ? 22.716 11.233 -45.742 1.00 84.62 91 SER A O 1
ATOM 703 N N . ALA A 1 92 ? 22.501 12.673 -47.447 1.00 86.38 92 ALA A N 1
ATOM 704 C CA . ALA A 1 92 ? 21.042 12.729 -47.388 1.00 86.38 92 ALA A CA 1
ATOM 705 C C . ALA A 1 92 ? 20.397 11.348 -47.603 1.00 86.38 92 ALA A C 1
ATOM 707 O O . ALA A 1 92 ? 19.521 10.954 -46.835 1.00 86.38 92 ALA A O 1
ATOM 708 N N . ALA A 1 93 ? 20.875 10.572 -48.582 1.00 83.69 93 ALA A N 1
ATOM 709 C CA . ALA A 1 93 ? 20.402 9.211 -48.827 1.00 83.69 93 ALA A CA 1
ATOM 710 C C . ALA A 1 93 ? 20.661 8.280 -47.630 1.00 83.69 93 ALA A C 1
ATOM 712 O O . ALA A 1 93 ? 19.792 7.490 -47.266 1.00 83.69 93 ALA A O 1
ATOM 713 N N . ARG A 1 94 ? 21.821 8.404 -46.970 1.00 84.50 94 ARG A N 1
ATOM 714 C CA . ARG A 1 94 ? 22.130 7.658 -45.738 1.00 84.50 94 ARG A CA 1
ATOM 715 C C . ARG A 1 94 ? 21.207 8.044 -44.589 1.00 84.50 94 ARG A C 1
ATOM 717 O O . ARG A 1 94 ? 20.738 7.159 -43.883 1.00 84.50 94 ARG A O 1
ATOM 724 N N . HIS A 1 95 ? 20.917 9.331 -44.414 1.00 88.56 95 HIS A N 1
ATOM 725 C CA . HIS A 1 95 ? 19.977 9.784 -43.391 1.00 88.56 95 HIS A CA 1
ATOM 726 C C . HIS A 1 95 ? 18.555 9.285 -43.658 1.00 88.56 95 HIS A C 1
ATOM 728 O O . HIS A 1 95 ? 17.926 8.757 -42.747 1.00 88.56 95 HIS A O 1
ATOM 734 N N . LEU A 1 96 ? 18.072 9.363 -44.900 1.00 87.81 96 LEU A N 1
ATOM 735 C CA . LEU A 1 96 ? 16.758 8.832 -45.270 1.00 87.81 96 LEU A CA 1
ATOM 736 C C . LEU A 1 96 ? 16.678 7.316 -45.067 1.00 87.81 96 LEU A C 1
ATOM 738 O O . LEU A 1 96 ? 15.707 6.838 -44.488 1.00 87.81 96 LEU A O 1
ATOM 742 N N . ALA A 1 97 ? 17.716 6.572 -45.455 1.00 86.44 97 ALA A N 1
ATOM 743 C CA . ALA A 1 97 ? 17.790 5.133 -45.221 1.00 86.44 97 ALA A CA 1
ATOM 744 C C . ALA A 1 97 ? 17.842 4.785 -43.724 1.00 86.44 97 ALA A C 1
ATOM 746 O O . ALA A 1 97 ? 17.207 3.823 -43.301 1.00 86.44 97 ALA A O 1
ATOM 747 N N . ALA A 1 98 ? 18.549 5.574 -42.909 1.00 88.62 98 ALA A N 1
ATOM 748 C CA . ALA A 1 98 ? 18.587 5.394 -41.460 1.00 88.62 98 ALA A CA 1
ATOM 749 C C . ALA A 1 98 ? 17.219 5.661 -40.814 1.00 88.62 98 ALA A C 1
ATOM 751 O O . ALA A 1 98 ? 16.785 4.886 -39.965 1.00 88.62 98 ALA A O 1
ATOM 752 N N . VAL A 1 99 ? 16.513 6.713 -41.244 1.00 89.81 99 VAL A N 1
ATOM 753 C CA . VAL A 1 99 ? 15.154 7.020 -40.770 1.00 89.81 99 VAL A CA 1
ATOM 754 C C . VAL A 1 99 ? 14.170 5.937 -41.217 1.00 89.81 99 VAL A C 1
ATOM 756 O O . VAL A 1 99 ? 13.409 5.436 -40.395 1.00 89.81 99 VAL A O 1
ATOM 759 N N . ALA A 1 100 ? 14.213 5.517 -42.484 1.00 89.44 100 ALA A N 1
ATOM 760 C CA . ALA A 1 100 ? 13.391 4.421 -42.992 1.00 89.44 100 ALA A CA 1
ATOM 761 C C . ALA A 1 100 ? 13.670 3.113 -42.233 1.00 89.44 100 ALA A C 1
ATOM 763 O O . ALA A 1 100 ? 12.731 2.447 -41.810 1.00 89.44 100 ALA A O 1
ATOM 764 N N . GLY A 1 101 ? 14.941 2.795 -41.973 1.00 90.56 101 GLY A N 1
ATOM 765 C CA . GLY A 1 101 ? 15.349 1.638 -41.176 1.00 90.56 101 GLY A CA 1
ATOM 766 C C . GLY A 1 101 ? 14.856 1.704 -39.729 1.00 90.56 101 GLY A C 1
ATOM 767 O O . GLY A 1 101 ? 14.326 0.719 -39.224 1.00 90.56 101 GLY A O 1
ATOM 768 N N . GLY A 1 102 ? 14.941 2.872 -39.085 1.00 90.62 102 GLY A N 1
ATOM 769 C CA . GLY A 1 102 ? 14.388 3.098 -37.745 1.00 90.62 102 GLY A CA 1
ATOM 770 C C . GLY A 1 102 ? 12.863 2.953 -37.683 1.00 90.62 102 GLY A C 1
ATOM 771 O O . GLY A 1 102 ? 12.326 2.514 -36.670 1.00 90.62 102 GLY A O 1
ATOM 772 N N . LEU A 1 103 ? 12.171 3.256 -38.784 1.00 91.06 103 LEU A N 1
ATOM 773 C CA . LEU A 1 103 ? 10.730 3.049 -38.955 1.00 91.06 103 LEU A CA 1
ATOM 774 C C . LEU A 1 103 ? 10.367 1.635 -39.455 1.00 91.06 103 LEU A C 1
ATOM 776 O O . LEU A 1 103 ? 9.184 1.322 -39.579 1.00 91.06 103 LEU A O 1
ATOM 780 N N . GLY A 1 104 ? 11.354 0.777 -39.743 1.00 91.69 104 GLY A N 1
ATOM 781 C CA . GLY A 1 104 ? 11.150 -0.584 -40.254 1.00 91.69 104 GLY A CA 1
ATOM 782 C C . GLY A 1 104 ? 10.703 -0.662 -41.720 1.00 91.69 104 GLY A C 1
ATOM 783 O O . GLY A 1 104 ? 10.101 -1.654 -42.127 1.00 91.69 104 GLY A O 1
ATOM 784 N N . LEU A 1 105 ? 10.963 0.374 -42.517 1.00 91.88 105 LEU A N 1
ATOM 785 C CA . LEU A 1 105 ? 10.572 0.461 -43.922 1.00 91.88 105 LEU A CA 1
ATOM 786 C C . LEU A 1 105 ? 11.694 0.004 -44.860 1.00 91.88 105 LEU A C 1
ATOM 788 O O . LEU A 1 105 ? 12.852 0.385 -44.705 1.00 91.88 105 LEU A O 1
ATOM 792 N N . ALA A 1 106 ? 11.327 -0.746 -45.901 1.00 88.69 106 ALA A N 1
ATOM 793 C CA . ALA A 1 106 ? 12.246 -1.155 -46.967 1.00 88.69 106 ALA A CA 1
ATOM 794 C C . ALA A 1 106 ? 12.466 -0.066 -48.038 1.00 88.69 106 ALA A C 1
ATOM 796 O O . ALA A 1 106 ? 13.400 -0.154 -48.832 1.00 88.69 106 ALA A O 1
ATOM 797 N N . THR A 1 107 ? 11.606 0.958 -48.079 1.00 85.81 107 THR A N 1
ATOM 798 C CA . THR A 1 107 ? 11.619 2.020 -49.096 1.00 85.81 107 THR A CA 1
ATOM 799 C C . THR A 1 107 ? 11.548 3.400 -48.458 1.00 85.81 107 THR A C 1
ATOM 801 O O . THR A 1 107 ? 10.772 3.604 -47.527 1.00 85.81 107 THR A O 1
ATOM 804 N N . CYS A 1 108 ? 12.263 4.372 -49.027 1.00 85.38 108 CYS A N 1
ATOM 805 C CA . CYS A 1 108 ? 12.240 5.776 -48.593 1.00 85.38 108 CYS A CA 1
ATOM 806 C C . CYS A 1 108 ? 11.137 6.599 -49.291 1.00 85.38 108 CYS A C 1
ATOM 808 O O . CYS A 1 108 ? 11.331 7.775 -49.585 1.00 85.38 108 CYS A O 1
ATOM 810 N N . ALA A 1 109 ? 10.000 5.980 -49.627 1.00 92.38 109 ALA A N 1
ATOM 811 C CA . ALA A 1 109 ? 8.881 6.701 -50.226 1.00 92.38 109 ALA A CA 1
ATOM 812 C C . ALA A 1 109 ? 8.271 7.652 -49.185 1.00 92.38 109 ALA A C 1
ATOM 814 O O . ALA A 1 109 ? 7.919 7.216 -48.090 1.00 92.38 109 ALA A O 1
ATOM 815 N N . GLU A 1 110 ? 8.119 8.930 -49.535 1.00 89.94 110 GLU A N 1
ATOM 816 C CA . GLU A 1 110 ? 7.676 9.992 -48.619 1.00 89.94 110 GLU A CA 1
ATOM 817 C C . GLU A 1 110 ? 6.377 9.631 -47.881 1.00 89.94 110 GLU A C 1
ATOM 819 O O . GLU A 1 110 ? 6.328 9.668 -46.652 1.00 89.94 110 GLU A O 1
ATOM 824 N N . GLY A 1 111 ? 5.355 9.168 -48.610 1.00 91.25 111 GLY A N 1
ATOM 825 C CA . GLY A 1 111 ? 4.081 8.757 -48.013 1.00 91.25 111 GLY A CA 1
ATOM 826 C C . GLY A 1 111 ? 4.204 7.575 -47.045 1.00 91.25 111 GLY A C 1
ATOM 827 O O . GLY A 1 111 ? 3.538 7.557 -46.011 1.00 91.25 111 GLY A O 1
ATOM 828 N N . ALA A 1 112 ? 5.090 6.613 -47.328 1.00 89.62 112 ALA A N 1
ATOM 829 C CA . ALA A 1 112 ? 5.332 5.476 -46.439 1.00 89.62 112 ALA A CA 1
ATOM 830 C C . ALA A 1 112 ? 6.063 5.912 -45.162 1.00 89.62 112 ALA A C 1
ATOM 832 O O . ALA A 1 112 ? 5.697 5.484 -44.069 1.00 89.62 112 ALA A O 1
ATOM 833 N N . MET A 1 113 ? 7.055 6.799 -45.290 1.00 92.00 113 MET A N 1
ATOM 834 C CA . MET A 1 113 ? 7.792 7.354 -44.153 1.00 92.00 113 MET A CA 1
ATOM 835 C C . MET A 1 113 ? 6.885 8.185 -43.243 1.00 92.00 113 MET A C 1
ATOM 837 O O . MET A 1 113 ? 6.920 7.996 -42.029 1.00 92.00 113 MET A O 1
ATOM 841 N N . LEU A 1 114 ? 6.027 9.041 -43.808 1.00 93.69 114 LEU A N 1
ATOM 842 C CA . LEU A 1 114 ? 5.056 9.823 -43.038 1.00 93.69 114 LEU A CA 1
ATOM 843 C C . LEU A 1 114 ? 4.037 8.926 -42.327 1.00 93.69 114 LEU A C 1
ATOM 845 O O . LEU A 1 114 ? 3.796 9.102 -41.135 1.00 93.69 114 LEU A O 1
ATOM 849 N N . ALA A 1 115 ? 3.478 7.930 -43.020 1.00 93.38 115 ALA A N 1
ATOM 850 C CA . ALA A 1 115 ? 2.529 6.998 -42.416 1.00 93.38 115 ALA A CA 1
ATOM 851 C C . ALA A 1 115 ? 3.162 6.194 -41.268 1.00 93.38 115 ALA A C 1
ATOM 853 O O . ALA A 1 115 ? 2.559 6.055 -40.203 1.00 93.38 115 ALA A O 1
ATOM 854 N N . ALA A 1 116 ? 4.391 5.701 -41.452 1.00 93.31 116 ALA A N 1
ATOM 855 C CA . ALA A 1 116 ? 5.109 4.969 -40.413 1.00 93.31 116 ALA A CA 1
ATOM 856 C C . ALA A 1 116 ? 5.488 5.863 -39.228 1.00 93.31 116 ALA A C 1
ATOM 858 O O . ALA A 1 116 ? 5.390 5.424 -38.084 1.00 93.31 116 ALA A O 1
ATOM 859 N N . TRP A 1 117 ? 5.861 7.120 -39.479 1.00 93.88 117 TRP A N 1
ATOM 860 C CA . TRP A 1 117 ? 6.129 8.095 -38.426 1.00 93.88 117 TRP A CA 1
ATOM 861 C C . TRP A 1 117 ? 4.882 8.378 -37.586 1.00 93.88 117 TRP A C 1
ATOM 863 O O . TRP A 1 117 ? 4.934 8.292 -36.362 1.00 93.88 117 TRP A O 1
ATOM 873 N N . VAL A 1 118 ? 3.741 8.643 -38.231 1.00 96.50 118 VAL A N 1
ATOM 874 C CA . VAL A 1 118 ? 2.460 8.858 -37.540 1.00 96.50 118 VAL A CA 1
ATOM 875 C C . VAL A 1 118 ? 2.053 7.617 -36.745 1.00 96.50 118 VAL A C 1
ATOM 877 O O . VAL A 1 118 ? 1.617 7.736 -35.603 1.00 96.50 118 VAL A O 1
ATOM 880 N N . ALA A 1 119 ? 2.241 6.417 -37.299 1.00 94.38 119 ALA A N 1
ATOM 881 C CA . ALA A 1 119 ? 1.965 5.174 -36.584 1.00 94.38 119 ALA A CA 1
ATOM 882 C C . ALA A 1 119 ? 2.897 4.969 -35.375 1.00 94.38 119 ALA A C 1
ATOM 884 O O . ALA A 1 119 ? 2.446 4.519 -34.321 1.00 94.38 119 ALA A O 1
ATOM 885 N N . ALA A 1 120 ? 4.184 5.298 -35.504 1.00 93.06 120 ALA A N 1
ATOM 886 C CA . ALA A 1 120 ? 5.145 5.229 -34.408 1.00 93.06 120 ALA A CA 1
ATOM 887 C C . ALA A 1 120 ? 4.801 6.231 -33.296 1.00 93.06 120 ALA A C 1
ATOM 889 O O . ALA A 1 120 ? 4.827 5.872 -32.118 1.00 93.06 120 ALA A O 1
ATOM 890 N N . ASP A 1 121 ? 4.414 7.452 -33.663 1.00 95.62 121 ASP A N 1
ATOM 891 C CA . ASP A 1 121 ? 4.002 8.477 -32.709 1.00 95.62 121 ASP A CA 1
ATOM 892 C C . ASP A 1 121 ? 2.691 8.110 -31.999 1.00 95.62 121 ASP A C 1
ATOM 894 O O . ASP A 1 121 ? 2.596 8.212 -30.777 1.00 95.62 121 ASP A O 1
ATOM 898 N N . ALA A 1 122 ? 1.714 7.563 -32.728 1.00 96.31 122 ALA A N 1
ATOM 899 C CA . ALA A 1 122 ? 0.481 7.046 -32.139 1.00 96.31 122 ALA A CA 1
ATOM 900 C C . ALA A 1 122 ? 0.764 5.945 -31.102 1.00 96.31 122 ALA A C 1
ATOM 902 O O . ALA A 1 122 ? 0.263 6.013 -29.979 1.00 96.31 122 ALA A O 1
ATOM 903 N N . ARG A 1 123 ? 1.636 4.978 -31.428 1.00 95.06 123 ARG A N 1
ATOM 904 C CA . ARG A 1 123 ? 2.060 3.926 -30.485 1.00 95.06 123 ARG A CA 1
ATOM 905 C C . ARG A 1 123 ? 2.783 4.496 -29.268 1.00 95.06 123 ARG A C 1
ATOM 907 O O . ARG A 1 123 ? 2.577 4.012 -28.157 1.00 95.06 123 ARG A O 1
ATOM 914 N N . ARG A 1 124 ? 3.620 5.520 -29.459 1.00 95.62 124 ARG A N 1
ATOM 915 C CA . ARG A 1 124 ? 4.298 6.217 -28.359 1.00 95.62 124 ARG A CA 1
ATOM 916 C C . ARG A 1 124 ? 3.284 6.855 -27.412 1.00 95.62 124 ARG A C 1
ATOM 918 O O . ARG A 1 124 ? 3.340 6.593 -26.214 1.00 95.62 124 ARG A O 1
ATOM 925 N N . LEU A 1 125 ? 2.326 7.614 -27.946 1.00 96.88 125 LEU A N 1
ATOM 926 C CA . LEU A 1 125 ? 1.270 8.259 -27.160 1.00 96.88 125 LEU A CA 1
ATOM 927 C C . LEU A 1 125 ? 0.373 7.240 -26.441 1.00 96.88 125 LEU A C 1
ATOM 929 O O . LEU A 1 125 ? -0.033 7.462 -25.301 1.00 96.88 125 LEU A O 1
ATOM 933 N N . GLU A 1 126 ? 0.071 6.101 -27.064 1.00 96.88 126 GLU A N 1
ATOM 934 C CA . GLU A 1 126 ? -0.625 4.990 -26.403 1.00 96.88 126 GLU A CA 1
ATOM 935 C C . GLU A 1 126 ? 0.204 4.391 -25.258 1.00 96.88 126 GLU A C 1
ATOM 937 O O . GLU A 1 126 ? -0.324 4.137 -24.171 1.00 96.88 126 GLU A O 1
ATOM 942 N N . GLY A 1 127 ? 1.512 4.220 -25.461 1.00 96.81 127 GLY A N 1
ATOM 943 C CA . GLY A 1 127 ? 2.455 3.802 -24.423 1.00 96.81 127 GLY A CA 1
ATOM 944 C C . GLY A 1 127 ? 2.480 4.766 -23.234 1.00 96.81 127 GLY A C 1
ATOM 945 O O . GLY A 1 127 ? 2.369 4.343 -22.085 1.00 96.81 127 GLY A O 1
ATOM 946 N N . GLU A 1 128 ? 2.535 6.070 -23.492 1.00 96.94 128 GLU A N 1
ATOM 947 C CA . GLU A 1 128 ? 2.496 7.104 -22.452 1.00 96.94 128 GLU A CA 1
ATOM 948 C C . GLU A 1 128 ? 1.157 7.114 -21.707 1.00 96.94 128 GLU A C 1
ATOM 950 O O . GLU A 1 128 ? 1.131 7.141 -20.477 1.00 96.94 128 GLU A O 1
ATOM 955 N N . ARG A 1 129 ? 0.031 6.997 -22.422 1.00 96.81 129 ARG A N 1
ATOM 956 C CA . ARG A 1 129 ? -1.304 6.904 -21.807 1.00 96.81 129 ARG A CA 1
ATOM 957 C C . ARG A 1 129 ? -1.455 5.664 -20.936 1.00 96.81 129 ARG A C 1
ATOM 959 O O . ARG A 1 129 ? -2.032 5.744 -19.854 1.00 96.81 129 ARG A O 1
ATOM 966 N N . THR A 1 130 ? -0.980 4.510 -21.396 1.00 97.00 130 THR A N 1
ATOM 967 C CA . THR A 1 130 ? -1.048 3.269 -20.609 1.00 97.00 130 THR A CA 1
ATOM 968 C C . THR A 1 130 ? -0.135 3.332 -19.391 1.00 97.00 130 THR A C 1
ATOM 970 O O . THR A 1 130 ? -0.547 2.898 -18.315 1.00 97.00 130 THR A O 1
ATOM 973 N N . LYS A 1 131 ? 1.053 3.931 -19.519 1.00 96.75 131 LYS A N 1
ATOM 974 C CA . LYS A 1 131 ? 1.953 4.198 -18.394 1.00 96.75 131 LYS A CA 1
ATOM 975 C C . LYS A 1 131 ? 1.302 5.122 -17.362 1.00 96.75 131 LYS A C 1
ATOM 977 O O . LYS A 1 131 ? 1.219 4.734 -16.203 1.00 96.75 131 LYS A O 1
ATOM 982 N N . ALA A 1 132 ? 0.737 6.251 -17.787 1.00 97.12 132 ALA A N 1
ATOM 983 C CA . ALA A 1 132 ? 0.041 7.180 -16.896 1.00 97.12 132 ALA A CA 1
ATOM 984 C C . ALA A 1 132 ? -1.142 6.516 -16.166 1.00 97.12 132 ALA A C 1
ATOM 986 O O . ALA A 1 132 ? -1.309 6.693 -14.963 1.00 97.12 132 ALA A O 1
ATOM 987 N N . LYS A 1 133 ? -1.934 5.684 -16.863 1.00 97.31 133 LYS A N 1
ATOM 988 C CA . LYS A 1 133 ? -3.019 4.906 -16.235 1.00 97.31 133 LYS A CA 1
ATOM 989 C C . LYS A 1 133 ? -2.502 3.921 -15.187 1.00 97.31 133 LYS A C 1
ATOM 991 O O . LYS A 1 133 ? -3.123 3.770 -14.141 1.00 97.31 133 LYS A O 1
ATOM 996 N N . ARG A 1 134 ? -1.386 3.240 -15.464 1.00 96.62 134 ARG A N 1
ATOM 997 C CA . ARG A 1 134 ? -0.760 2.310 -14.512 1.00 96.62 134 ARG A CA 1
ATOM 998 C C . ARG A 1 134 ? -0.215 3.038 -13.292 1.00 96.62 134 ARG A C 1
ATOM 1000 O O . ARG A 1 134 ? -0.400 2.549 -12.188 1.00 96.62 134 ARG A O 1
ATOM 1007 N N . GLU A 1 135 ? 0.423 4.187 -13.483 1.00 96.75 135 GLU A N 1
ATOM 1008 C CA . GLU A 1 135 ? 0.942 5.014 -12.390 1.00 96.75 135 GLU A CA 1
ATOM 1009 C C . GLU A 1 135 ? -0.190 5.549 -11.506 1.00 96.75 135 GLU A C 1
ATOM 1011 O O . GLU A 1 135 ? -0.103 5.446 -10.285 1.00 96.75 135 GLU A O 1
ATOM 1016 N N . ALA A 1 136 ? -1.290 6.019 -12.105 1.00 97.19 136 ALA A N 1
ATOM 1017 C CA . ALA A 1 136 ? -2.480 6.434 -11.364 1.00 97.19 136 ALA A CA 1
ATOM 1018 C C . ALA A 1 136 ? -3.083 5.273 -10.553 1.00 97.19 136 ALA A C 1
ATOM 1020 O O . ALA A 1 136 ? -3.258 5.396 -9.343 1.00 97.19 136 ALA A O 1
ATOM 1021 N N . ALA A 1 137 ? -3.309 4.116 -11.186 1.00 96.25 137 ALA A N 1
ATOM 1022 C CA . ALA A 1 137 ? -3.842 2.935 -10.504 1.00 96.25 137 ALA A CA 1
ATOM 1023 C C . ALA A 1 137 ? -2.907 2.423 -9.393 1.00 96.25 137 ALA A C 1
ATOM 1025 O O . ALA A 1 137 ? -3.369 2.013 -8.331 1.00 96.25 137 ALA A O 1
ATOM 1026 N N . ALA A 1 138 ? -1.588 2.463 -9.607 1.00 96.38 138 ALA A N 1
ATOM 1027 C CA . ALA A 1 138 ? -0.611 2.100 -8.586 1.00 96.38 138 ALA A CA 1
ATOM 1028 C C . ALA A 1 138 ? -0.659 3.066 -7.394 1.00 96.38 138 ALA A C 1
ATOM 1030 O O . ALA A 1 138 ? -0.644 2.619 -6.252 1.00 96.38 138 ALA A O 1
ATOM 1031 N N . SER A 1 139 ? -0.772 4.373 -7.648 1.00 97.06 139 SER A N 1
ATOM 1032 C CA . SER A 1 139 ? -0.919 5.380 -6.594 1.00 97.06 139 SER A CA 1
ATOM 1033 C C . SER A 1 139 ? -2.192 5.167 -5.772 1.00 97.06 139 SER A C 1
ATOM 1035 O O . SER A 1 139 ? -2.145 5.250 -4.546 1.00 97.06 139 SER A O 1
ATOM 1037 N N . GLU A 1 140 ? -3.319 4.875 -6.424 1.00 97.12 140 GLU A N 1
ATOM 1038 C CA . GLU A 1 140 ? -4.589 4.580 -5.747 1.00 97.12 140 GLU A CA 1
ATOM 1039 C C . GLU A 1 140 ? -4.487 3.319 -4.880 1.00 97.12 140 GLU A C 1
ATOM 1041 O O . GLU A 1 140 ? -4.913 3.323 -3.725 1.00 97.12 140 GLU A O 1
ATOM 1046 N N . LEU A 1 141 ? -3.869 2.255 -5.403 1.00 97.06 141 LEU A N 1
ATOM 1047 C CA . LEU A 1 141 ? -3.649 1.017 -4.656 1.00 97.06 141 LEU A CA 1
ATOM 1048 C C . LEU A 1 141 ? -2.714 1.217 -3.460 1.00 97.06 141 LEU A C 1
ATOM 1050 O O . LEU A 1 141 ? -2.986 0.670 -2.393 1.00 97.06 141 LEU A O 1
ATOM 1054 N N . CYS A 1 142 ? -1.650 2.013 -3.599 1.00 97.44 142 CYS A N 1
ATOM 1055 C CA . CYS A 1 142 ? -0.771 2.358 -2.482 1.00 97.44 142 CYS A CA 1
ATOM 1056 C C . CYS A 1 142 ? -1.531 3.115 -1.388 1.00 97.44 142 CYS A C 1
ATOM 1058 O O . CYS A 1 142 ? -1.452 2.736 -0.222 1.00 97.44 142 CYS A O 1
ATOM 1060 N N . ALA A 1 143 ? -2.329 4.121 -1.755 1.00 97.25 143 ALA A N 1
ATOM 1061 C CA . ALA A 1 143 ? -3.141 4.862 -0.792 1.00 97.25 143 ALA A CA 1
ATOM 1062 C C . ALA A 1 143 ? -4.159 3.954 -0.076 1.00 97.25 143 ALA A C 1
ATOM 1064 O O . ALA A 1 143 ? -4.325 4.041 1.142 1.00 97.25 143 ALA A O 1
ATOM 1065 N N . ALA A 1 144 ? -4.803 3.041 -0.810 1.00 97.25 144 ALA A N 1
ATOM 1066 C CA . ALA A 1 144 ? -5.717 2.059 -0.233 1.00 97.25 144 ALA A CA 1
ATOM 1067 C C . ALA A 1 144 ? -4.999 1.079 0.712 1.00 97.25 144 ALA A C 1
ATOM 1069 O O . ALA A 1 144 ? -5.519 0.769 1.784 1.00 97.25 144 ALA A O 1
ATOM 1070 N N . ALA A 1 145 ? -3.797 0.622 0.352 1.00 97.12 145 ALA A N 1
ATOM 1071 C CA . ALA A 1 145 ? -2.988 -0.261 1.187 1.00 97.12 145 ALA A CA 1
ATOM 1072 C C . ALA A 1 145 ? -2.529 0.432 2.480 1.00 97.12 145 ALA A C 1
ATOM 1074 O O . ALA A 1 145 ? -2.610 -0.160 3.556 1.00 97.12 145 ALA A O 1
ATOM 1075 N N . GLU A 1 146 ? -2.110 1.696 2.406 1.00 97.56 146 GLU A N 1
ATOM 1076 C CA . GLU A 1 146 ? -1.760 2.491 3.586 1.00 97.56 146 GLU A CA 1
ATOM 1077 C C . GLU A 1 146 ? -2.962 2.694 4.513 1.00 97.56 146 GLU A C 1
ATOM 1079 O O . GLU A 1 146 ? -2.840 2.523 5.728 1.00 97.56 146 GLU A O 1
ATOM 1084 N N . ALA A 1 147 ? -4.133 3.018 3.957 1.00 97.25 147 ALA A N 1
ATOM 1085 C CA . ALA A 1 147 ? -5.364 3.155 4.731 1.00 97.25 147 ALA A CA 1
ATOM 1086 C C . ALA A 1 147 ? -5.746 1.835 5.422 1.00 97.25 147 ALA A C 1
ATOM 1088 O O . ALA A 1 147 ? -6.039 1.829 6.618 1.00 97.25 147 ALA A O 1
ATOM 1089 N N . ALA A 1 148 ? -5.666 0.713 4.701 1.00 96.50 148 ALA A N 1
ATOM 1090 C CA . ALA A 1 148 ? -5.923 -0.612 5.255 1.00 96.50 148 ALA A CA 1
ATOM 1091 C C . ALA A 1 148 ? -4.927 -0.981 6.368 1.00 96.50 148 ALA A C 1
ATOM 1093 O O . ALA A 1 148 ? -5.332 -1.539 7.386 1.00 96.50 148 ALA A O 1
ATOM 1094 N N . SER A 1 149 ? -3.646 -0.629 6.218 1.00 97.31 149 SER A N 1
ATOM 1095 C CA . SER A 1 149 ? -2.628 -0.850 7.253 1.00 97.31 149 SER A CA 1
ATOM 1096 C C . SER A 1 149 ? -2.943 -0.070 8.528 1.00 97.31 149 SER A C 1
ATOM 1098 O O . SER A 1 149 ? -2.916 -0.638 9.617 1.00 97.31 149 SER A O 1
ATOM 1100 N N . ARG A 1 150 ? -3.310 1.212 8.406 1.00 97.25 150 ARG A N 1
ATOM 1101 C CA . ARG A 1 150 ? -3.708 2.030 9.565 1.00 97.25 150 ARG A CA 1
ATOM 1102 C C . ARG A 1 150 ? -4.935 1.453 10.261 1.00 97.25 150 ARG A C 1
ATOM 1104 O O . ARG A 1 150 ? -4.946 1.334 11.481 1.00 97.25 150 ARG A O 1
ATOM 1111 N N . GLN A 1 151 ? -5.934 1.028 9.492 1.00 97.31 151 GLN A N 1
ATOM 1112 C CA . GLN A 1 151 ? -7.133 0.409 10.049 1.00 97.31 151 GLN A CA 1
ATOM 1113 C C . GLN A 1 151 ? -6.816 -0.916 10.761 1.00 97.31 151 GLN A C 1
ATOM 1115 O O . GLN A 1 151 ? -7.368 -1.195 11.823 1.00 97.31 151 GLN A O 1
ATOM 1120 N N . ALA A 1 152 ? -5.894 -1.719 10.224 1.00 96.56 152 ALA A N 1
ATOM 1121 C CA . ALA A 1 152 ? -5.433 -2.939 10.880 1.00 96.56 152 ALA A CA 1
ATOM 1122 C C . ALA A 1 152 ? -4.722 -2.642 12.213 1.00 96.56 152 ALA A C 1
ATOM 1124 O O . ALA A 1 152 ? -4.979 -3.324 13.206 1.00 96.56 152 ALA A O 1
ATOM 1125 N N . GLU A 1 153 ? -3.884 -1.604 12.268 1.00 97.12 153 GLU A N 1
ATOM 1126 C CA . GLU A 1 153 ? -3.234 -1.159 13.507 1.00 97.12 153 GLU A CA 1
ATOM 1127 C C . GLU A 1 153 ? -4.242 -0.664 14.553 1.00 97.12 153 GLU A C 1
ATOM 1129 O O . GLU A 1 153 ? -4.121 -0.987 15.735 1.00 97.12 153 GLU A O 1
ATOM 1134 N N . GLU A 1 154 ? -5.258 0.094 14.138 1.00 96.81 154 GLU A N 1
ATOM 1135 C CA . GLU A 1 154 ? -6.331 0.554 15.026 1.00 96.81 154 GLU A CA 1
ATOM 1136 C C . GLU A 1 154 ? -7.112 -0.620 15.622 1.00 96.81 154 GLU A C 1
ATOM 1138 O O . GLU A 1 154 ? -7.342 -0.662 16.834 1.00 96.81 154 GLU A O 1
ATOM 1143 N N . VAL A 1 155 ? -7.468 -1.607 14.795 1.00 97.12 155 VAL A N 1
ATOM 1144 C CA . VAL A 1 155 ? -8.153 -2.825 15.247 1.00 97.12 155 VAL A CA 1
ATOM 1145 C C . VAL A 1 155 ? -7.268 -3.634 16.195 1.00 97.12 155 VAL A C 1
ATOM 1147 O O . VAL A 1 155 ? -7.759 -4.112 17.218 1.00 97.12 155 VAL A O 1
ATOM 1150 N N . ALA A 1 156 ? -5.967 -3.750 15.915 1.00 97.31 156 ALA A N 1
ATOM 1151 C CA . ALA A 1 156 ? -5.024 -4.429 16.801 1.00 97.31 156 ALA A CA 1
ATOM 1152 C C . ALA A 1 156 ? -4.953 -3.749 18.180 1.00 97.31 156 ALA A C 1
ATOM 1154 O O . ALA A 1 156 ? -5.106 -4.415 19.203 1.00 97.31 156 ALA A O 1
ATOM 1155 N N . ARG A 1 157 ? -4.840 -2.415 18.223 1.00 96.88 157 ARG A N 1
ATOM 1156 C CA . ARG A 1 157 ? -4.863 -1.647 19.482 1.00 96.88 157 ARG A CA 1
ATOM 1157 C C . ARG A 1 157 ? -6.190 -1.788 20.225 1.00 96.88 157 ARG A C 1
ATOM 1159 O O . ARG A 1 157 ? -6.204 -1.889 21.452 1.00 96.88 157 ARG A O 1
ATOM 1166 N N . ALA A 1 158 ? -7.311 -1.802 19.505 1.00 95.75 158 ALA A N 1
ATOM 1167 C CA . ALA A 1 158 ? -8.627 -2.004 20.102 1.00 95.75 158 ALA A CA 1
ATOM 1168 C C . ALA A 1 158 ? -8.759 -3.403 20.727 1.00 95.75 158 ALA A C 1
ATOM 1170 O O . ALA A 1 158 ? -9.286 -3.530 21.835 1.00 95.75 158 ALA A O 1
ATOM 1171 N N . LEU A 1 159 ? -8.239 -4.436 20.058 1.00 96.81 159 LEU A N 1
ATOM 1172 C CA . LEU A 1 159 ? -8.186 -5.803 20.579 1.00 96.81 159 LEU A CA 1
ATOM 1173 C C . LEU A 1 159 ? -7.315 -5.904 21.833 1.00 96.81 159 LEU A C 1
ATOM 1175 O O . LEU A 1 159 ? -7.749 -6.492 22.822 1.00 96.81 159 LEU A O 1
ATOM 1179 N N . GLU A 1 160 ? -6.133 -5.290 21.834 1.00 96.19 160 GLU A N 1
ATOM 1180 C CA . GLU A 1 160 ? -5.264 -5.237 23.016 1.00 96.19 160 GLU A CA 1
ATOM 1181 C C . GLU A 1 160 ? -5.949 -4.527 24.191 1.00 96.19 160 GLU A C 1
ATOM 1183 O O . GLU A 1 160 ? -5.956 -5.037 25.314 1.00 96.19 160 GLU A O 1
ATOM 1188 N N . GLY A 1 161 ? -6.603 -3.389 23.935 1.00 95.88 161 GLY A N 1
ATOM 1189 C CA . GLY A 1 161 ? -7.375 -2.666 24.944 1.00 95.88 161 GLY A CA 1
ATOM 1190 C C . GLY A 1 161 ? -8.548 -3.483 25.498 1.00 95.88 161 GLY A C 1
ATOM 1191 O O . GLY A 1 161 ? -8.799 -3.470 26.706 1.00 95.88 161 GLY A O 1
ATOM 1192 N N . ALA A 1 162 ? -9.251 -4.230 24.645 1.00 94.94 162 ALA A N 1
ATOM 1193 C CA . ALA A 1 162 ? -10.326 -5.127 25.063 1.00 94.94 162 ALA A CA 1
ATOM 1194 C C . ALA A 1 162 ? -9.798 -6.296 25.910 1.00 94.94 162 ALA A C 1
ATOM 1196 O O . ALA A 1 162 ? -10.372 -6.598 26.958 1.00 94.94 162 ALA A O 1
ATOM 1197 N N . ALA A 1 163 ? -8.678 -6.905 25.511 1.00 95.38 163 ALA A N 1
ATOM 1198 C CA . ALA A 1 163 ? -8.032 -7.979 26.258 1.00 95.38 163 ALA A CA 1
ATOM 1199 C C . ALA A 1 163 ? -7.558 -7.508 27.644 1.00 95.38 163 ALA A C 1
ATOM 1201 O O . ALA A 1 163 ? -7.771 -8.202 28.640 1.00 95.38 163 ALA A O 1
ATOM 1202 N N . ALA A 1 164 ? -6.987 -6.302 27.737 1.00 94.62 164 ALA A N 1
ATOM 1203 C CA . ALA A 1 164 ? -6.593 -5.701 29.009 1.00 94.62 164 ALA A CA 1
ATOM 1204 C C . ALA A 1 164 ? -7.800 -5.489 29.940 1.00 94.62 164 ALA A C 1
ATOM 1206 O O . ALA A 1 164 ? -7.773 -5.923 31.093 1.00 94.62 164 ALA A O 1
ATOM 1207 N N . ARG A 1 165 ? -8.899 -4.916 29.426 1.00 93.44 165 ARG A N 1
ATOM 1208 C CA . ARG A 1 165 ? -10.149 -4.738 30.191 1.00 93.44 165 ARG A CA 1
ATOM 1209 C C . ARG A 1 165 ? -10.751 -6.066 30.640 1.00 93.44 165 ARG A C 1
ATOM 1211 O O . ARG A 1 165 ? -11.242 -6.172 31.761 1.00 93.44 165 ARG A O 1
ATOM 1218 N N . GLN A 1 166 ? -10.705 -7.090 29.790 1.00 93.62 166 GLN A N 1
ATOM 1219 C CA . GLN A 1 166 ? -11.162 -8.429 30.152 1.00 93.62 166 GLN A CA 1
ATOM 1220 C C . GLN A 1 166 ? -10.317 -9.009 31.294 1.00 93.62 166 GLN A C 1
ATOM 1222 O O . GLN A 1 166 ? -10.871 -9.538 32.258 1.00 93.62 166 GLN A O 1
ATOM 1227 N N . ALA A 1 167 ? -8.990 -8.875 31.226 1.00 92.56 167 ALA A N 1
ATOM 1228 C CA . ALA A 1 167 ? -8.092 -9.330 32.283 1.00 92.56 167 ALA A CA 1
ATOM 1229 C C . ALA A 1 167 ? -8.341 -8.594 33.613 1.00 92.56 167 ALA A C 1
ATOM 1231 O O . ALA A 1 167 ? -8.362 -9.225 34.672 1.00 92.56 167 ALA A O 1
ATOM 1232 N N . GLU A 1 168 ? -8.582 -7.282 33.574 1.00 91.56 168 GLU A N 1
ATOM 1233 C CA . GLU A 1 168 ? -8.976 -6.495 34.748 1.00 91.56 168 GLU A CA 1
ATOM 1234 C C . GLU A 1 168 ? -10.323 -6.948 35.320 1.00 91.56 168 GLU A C 1
ATOM 1236 O O . GLU A 1 168 ? -10.432 -7.159 36.529 1.00 91.56 168 GLU A O 1
ATOM 1241 N N . GLY A 1 169 ? -11.324 -7.182 34.467 1.00 89.31 169 GLY A N 1
ATOM 1242 C CA . GLY A 1 169 ? -12.629 -7.704 34.874 1.00 89.31 169 GLY A CA 1
ATOM 1243 C C . GLY A 1 169 ? -12.528 -9.065 35.567 1.00 89.31 169 GLY A C 1
ATOM 1244 O O . GLY A 1 169 ? -13.125 -9.268 36.625 1.00 89.31 169 GLY A O 1
ATOM 1245 N N . ILE A 1 170 ? -11.703 -9.975 35.037 1.00 89.50 170 ILE A N 1
ATOM 1246 C CA . ILE A 1 170 ? -11.430 -11.283 35.655 1.00 89.50 170 ILE A CA 1
ATOM 1247 C C . ILE A 1 170 ? -10.760 -11.112 37.026 1.00 89.50 170 ILE A C 1
ATOM 1249 O O . ILE A 1 170 ? -11.118 -11.810 37.973 1.00 89.50 170 ILE A O 1
ATOM 1253 N N . ARG A 1 171 ? -9.823 -10.167 37.171 1.00 87.38 171 ARG A N 1
ATOM 1254 C CA . ARG A 1 171 ? -9.175 -9.870 38.462 1.00 87.38 171 ARG A CA 1
ATOM 1255 C C . ARG A 1 171 ? -10.119 -9.217 39.474 1.00 87.38 171 ARG A C 1
ATOM 1257 O O . ARG A 1 171 ? -9.951 -9.428 40.673 1.00 87.38 171 ARG A O 1
ATOM 1264 N N . ALA A 1 172 ? -11.089 -8.427 39.019 1.00 86.94 172 ALA A N 1
ATOM 1265 C CA . ALA A 1 172 ? -12.072 -7.763 39.874 1.00 86.94 172 ALA A CA 1
ATOM 1266 C C . ALA A 1 172 ? -13.212 -8.699 40.321 1.00 86.94 172 ALA A C 1
ATOM 1268 O O . ALA A 1 172 ? -13.804 -8.491 41.382 1.00 86.94 172 ALA A O 1
ATOM 1269 N N . LEU A 1 173 ? -13.486 -9.756 39.553 1.00 88.12 173 LEU A N 1
ATOM 1270 C CA . LEU A 1 173 ? -14.568 -10.719 39.784 1.00 88.12 173 LEU A CA 1
ATOM 1271 C C . LEU A 1 173 ? -14.577 -11.330 41.201 1.00 88.12 173 LEU A C 1
ATOM 1273 O O . LEU A 1 173 ? -15.633 -11.316 41.833 1.00 88.12 173 LEU A O 1
ATOM 1277 N N . PRO A 1 174 ? -13.443 -11.796 41.764 1.00 87.19 174 PRO A N 1
ATOM 1278 C CA . PRO A 1 174 ? -13.404 -12.325 43.126 1.00 87.19 174 PRO A CA 1
ATOM 1279 C C . PRO A 1 174 ? -13.774 -11.279 44.183 1.00 87.19 174 PRO A C 1
ATOM 1281 O O . PRO A 1 174 ? -14.515 -11.585 45.112 1.00 87.19 174 PRO A O 1
ATOM 1284 N N . ARG A 1 175 ? -13.302 -10.031 44.034 1.00 87.69 175 ARG A N 1
ATOM 1285 C CA . ARG A 1 175 ? -13.644 -8.938 44.963 1.00 87.69 175 ARG A CA 1
ATOM 1286 C C . ARG A 1 175 ? -15.135 -8.626 44.911 1.00 87.69 175 ARG A C 1
ATOM 1288 O O . ARG A 1 175 ? -15.774 -8.580 45.955 1.00 87.69 175 ARG A O 1
ATOM 1295 N N . SER A 1 176 ? -15.695 -8.527 43.706 1.00 85.31 176 SER A N 1
ATOM 1296 C CA . SER A 1 176 ? -17.133 -8.326 43.507 1.00 85.31 176 SER A CA 1
ATOM 1297 C C . SER A 1 176 ? -17.969 -9.467 44.105 1.00 85.31 176 SER A C 1
ATOM 1299 O O . SER A 1 176 ? -18.993 -9.217 44.738 1.00 85.31 176 SER A O 1
ATOM 1301 N N . GLN A 1 177 ? -17.522 -10.722 43.982 1.00 90.56 177 GLN A N 1
ATOM 1302 C CA . GLN A 1 177 ? -18.194 -11.861 44.615 1.00 90.56 177 GLN A CA 1
ATOM 1303 C C . GLN A 1 177 ? -18.163 -11.784 46.146 1.00 90.56 177 GLN A C 1
ATOM 1305 O O . GLN A 1 177 ? -19.163 -12.104 46.790 1.00 90.56 177 GLN A O 1
ATOM 1310 N N . VAL A 1 178 ? -17.045 -11.351 46.737 1.00 91.56 178 VAL A N 1
ATOM 1311 C CA . VAL A 1 178 ? -16.934 -11.153 48.191 1.00 91.56 178 VAL A CA 1
ATOM 1312 C C . VAL A 1 178 ? -17.853 -10.027 48.662 1.00 91.56 178 VAL A C 1
ATOM 1314 O O . VAL A 1 178 ? -18.610 -10.224 49.609 1.00 91.56 178 VAL A O 1
ATOM 1317 N N . GLU A 1 179 ? -17.842 -8.877 47.989 1.00 91.25 179 GLU A N 1
ATOM 1318 C CA . GLU A 1 179 ? -18.731 -7.750 48.303 1.00 91.25 179 GLU A CA 1
ATOM 1319 C C . GLU A 1 179 ? -20.204 -8.152 48.205 1.00 91.25 179 GLU A C 1
ATOM 1321 O O . GLU A 1 179 ? -20.991 -7.865 49.108 1.00 91.25 179 GLU A O 1
ATOM 1326 N N . ARG A 1 180 ? -20.571 -8.894 47.154 1.00 92.81 180 ARG A N 1
ATOM 1327 C CA . ARG A 1 180 ? -21.926 -9.418 46.985 1.00 92.81 180 ARG A CA 1
ATOM 1328 C C . ARG A 1 180 ? -22.335 -10.322 48.147 1.00 92.81 180 ARG A C 1
ATOM 1330 O O . ARG A 1 180 ? -23.414 -10.122 48.697 1.00 92.81 180 ARG A O 1
ATOM 1337 N N . ARG A 1 181 ? -21.472 -11.253 48.568 1.00 94.12 181 ARG A N 1
ATOM 1338 C CA . ARG A 1 181 ? -21.739 -12.114 49.735 1.00 94.12 181 ARG A CA 1
ATOM 1339 C C . ARG A 1 181 ? -21.924 -11.302 51.014 1.00 94.12 181 ARG A C 1
ATOM 1341 O O . ARG A 1 181 ? -22.867 -11.549 51.752 1.00 94.12 181 ARG A O 1
ATOM 1348 N N . GLN A 1 182 ? -21.086 -10.292 51.250 1.00 94.00 182 GLN A N 1
ATOM 1349 C CA . GLN A 1 182 ? -21.227 -9.420 52.422 1.00 94.00 182 GLN A CA 1
ATOM 1350 C C . GLN A 1 182 ? -22.551 -8.644 52.418 1.00 94.00 182 GLN A C 1
ATOM 1352 O O . GLN A 1 182 ? -23.147 -8.427 53.473 1.00 94.00 182 GLN A O 1
ATOM 1357 N N . ILE A 1 183 ? -23.017 -8.201 51.248 1.00 94.19 183 ILE A N 1
ATOM 1358 C CA . ILE A 1 183 ? -24.319 -7.538 51.110 1.00 94.19 183 ILE A CA 1
ATOM 1359 C C . ILE A 1 183 ? -25.455 -8.532 51.370 1.00 94.19 183 ILE A C 1
ATOM 1361 O O . ILE A 1 183 ? -26.377 -8.203 52.114 1.00 94.19 183 ILE A O 1
ATOM 1365 N N . GLU A 1 184 ? -25.375 -9.744 50.818 1.00 95.31 184 GLU A N 1
ATOM 1366 C CA . GLU A 1 184 ? -26.352 -10.817 51.046 1.00 95.31 184 GLU A CA 1
ATOM 1367 C C . GLU A 1 184 ? -26.435 -11.194 52.542 1.00 95.31 184 GLU A C 1
ATOM 1369 O O . GLU A 1 184 ? -27.530 -11.277 53.099 1.00 95.31 184 GLU A O 1
ATOM 1374 N N . GLU A 1 185 ? -25.298 -11.310 53.236 1.00 95.75 185 GLU A N 1
ATOM 1375 C CA . GLU A 1 185 ? -25.231 -11.552 54.686 1.00 95.75 185 GLU A CA 1
ATOM 1376 C C . GLU A 1 185 ? -25.837 -10.402 55.504 1.00 95.75 185 GLU A C 1
ATOM 1378 O O . GLU A 1 185 ? -26.612 -10.631 56.439 1.00 95.75 185 GLU A O 1
ATOM 1383 N N . LYS A 1 186 ? -25.529 -9.146 55.148 1.00 96.00 186 LYS A N 1
ATOM 1384 C CA . LYS A 1 186 ? -26.123 -7.966 55.797 1.00 96.00 186 LYS A CA 1
ATOM 1385 C C . LYS A 1 186 ? -27.633 -7.921 55.590 1.00 96.00 186 LYS A C 1
ATOM 1387 O O . LYS A 1 186 ? -28.360 -7.669 56.549 1.00 96.00 186 LYS A O 1
ATOM 1392 N N . ALA A 1 187 ? -28.107 -8.197 54.377 1.00 94.12 187 ALA A N 1
ATOM 1393 C CA . ALA A 1 187 ? -29.530 -8.259 54.069 1.00 94.12 187 ALA A CA 1
ATOM 1394 C C . ALA A 1 187 ? -30.231 -9.333 54.913 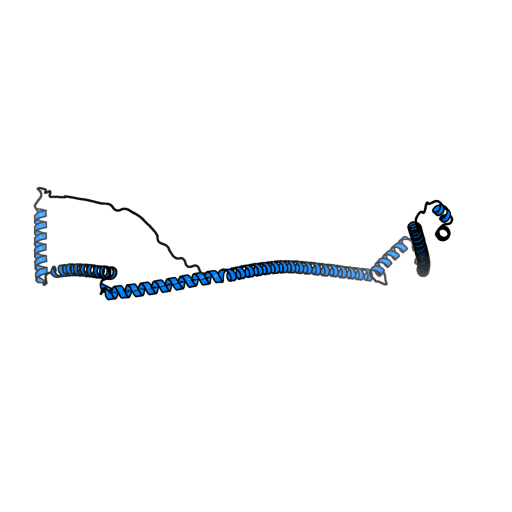1.00 94.12 187 ALA A C 1
ATOM 1396 O O . ALA A 1 187 ? -31.232 -9.038 55.565 1.00 94.12 187 ALA A O 1
ATOM 1397 N N . ALA A 1 188 ? -29.661 -10.539 55.000 1.00 95.25 188 ALA A N 1
ATOM 1398 C CA . ALA A 1 188 ? -30.187 -11.607 55.847 1.00 95.25 188 ALA A CA 1
ATOM 1399 C C . ALA A 1 188 ? -30.221 -11.208 57.335 1.00 95.25 188 ALA A C 1
ATOM 1401 O O . ALA A 1 188 ? -31.217 -11.447 58.022 1.00 95.25 188 ALA A O 1
ATOM 1402 N N . SER A 1 189 ? -29.173 -10.537 57.830 1.00 95.56 189 SER A N 1
ATOM 1403 C CA . SER A 1 189 ? -29.133 -10.009 59.200 1.00 95.56 189 SER A CA 1
ATOM 1404 C C . SER A 1 189 ? -30.235 -8.979 59.457 1.00 95.56 189 SER A C 1
ATOM 1406 O O . SER A 1 189 ? -30.893 -9.034 60.497 1.00 95.56 189 SER A O 1
ATOM 1408 N N . TYR A 1 190 ? -30.471 -8.055 58.521 1.00 95.50 190 TYR A N 1
ATOM 1409 C CA . TYR A 1 190 ? -31.545 -7.071 58.644 1.00 95.50 190 TYR A CA 1
ATOM 1410 C C . TYR A 1 190 ? -32.923 -7.724 58.626 1.00 95.50 190 TYR A C 1
ATOM 1412 O O . TYR A 1 190 ? -33.742 -7.387 59.475 1.00 95.50 190 TYR A O 1
ATOM 1420 N N . VAL A 1 191 ? -33.163 -8.702 57.750 1.00 96.06 191 VAL A N 1
ATOM 1421 C CA . VAL A 1 191 ? -34.423 -9.460 57.728 1.00 96.06 191 VAL A CA 1
ATOM 1422 C C . VAL A 1 191 ? -34.658 -10.166 59.064 1.00 96.06 191 VAL A C 1
ATOM 1424 O O . VAL A 1 191 ? -35.738 -10.042 59.638 1.00 96.06 191 VAL A O 1
ATOM 1427 N N . ALA A 1 192 ? -33.645 -10.845 59.609 1.00 95.19 192 ALA A N 1
ATOM 1428 C CA . ALA A 1 192 ? -33.751 -11.506 60.909 1.00 95.19 192 ALA A CA 1
ATOM 1429 C C . ALA A 1 192 ? -34.017 -10.510 62.053 1.00 95.19 192 ALA A C 1
ATOM 1431 O O . ALA A 1 192 ? -34.825 -10.788 62.941 1.00 95.19 192 ALA A O 1
ATOM 1432 N N . LYS A 1 193 ? -33.371 -9.334 62.029 1.00 94.88 193 LYS A N 1
ATOM 1433 C CA . LYS A 1 193 ? -33.623 -8.260 63.001 1.00 94.88 193 LYS A CA 1
ATOM 1434 C C . LYS A 1 193 ? -35.045 -7.727 62.888 1.00 94.88 193 LYS A C 1
ATOM 1436 O O . LYS A 1 193 ? -35.710 -7.662 63.912 1.00 94.88 193 LYS A O 1
ATOM 1441 N N . ILE A 1 194 ? -35.518 -7.424 61.678 1.00 92.75 194 ILE A N 1
ATOM 1442 C CA . ILE A 1 194 ? -36.894 -6.975 61.433 1.00 92.75 194 ILE A CA 1
ATOM 1443 C C . ILE A 1 194 ? -37.868 -8.010 61.986 1.00 92.75 194 ILE A C 1
ATOM 1445 O O . ILE A 1 194 ? -38.671 -7.668 62.839 1.00 92.75 194 ILE A O 1
ATOM 1449 N N . GLN A 1 195 ? -37.735 -9.286 61.612 1.00 92.94 195 GLN A N 1
ATOM 1450 C CA . GLN A 1 195 ? -38.611 -10.351 62.113 1.00 92.94 195 GLN A CA 1
ATOM 1451 C C . GLN A 1 195 ? -38.598 -10.456 63.641 1.00 92.94 195 GLN A C 1
ATOM 1453 O O . GLN A 1 195 ? -39.650 -10.622 64.257 1.00 92.94 195 GLN A O 1
ATOM 1458 N N . LYS A 1 196 ? -37.420 -10.349 64.269 1.00 93.75 196 LYS A N 1
ATOM 1459 C CA . LYS A 1 196 ? -37.300 -10.349 65.730 1.00 93.75 196 LYS A CA 1
ATOM 1460 C C . LYS A 1 196 ? -38.028 -9.156 66.345 1.00 93.75 196 LYS A C 1
ATOM 1462 O O . LYS A 1 196 ? -38.782 -9.345 67.293 1.00 93.75 196 LYS A O 1
ATOM 1467 N N . THR A 1 197 ? -37.822 -7.955 65.815 1.00 90.25 197 THR A N 1
ATOM 1468 C CA . THR A 1 197 ? -38.465 -6.733 66.305 1.00 90.25 197 THR A CA 1
ATOM 1469 C C . THR A 1 197 ? -39.975 -6.765 66.078 1.00 90.25 197 THR A C 1
ATOM 1471 O O . THR A 1 197 ? -40.720 -6.398 66.977 1.00 90.25 197 THR A O 1
ATOM 1474 N N . THR A 1 198 ? -40.447 -7.282 64.942 1.00 87.31 198 THR A N 1
ATOM 1475 C CA . THR A 1 198 ? -41.877 -7.477 64.667 1.00 87.31 198 THR A CA 1
ATOM 1476 C C . THR A 1 198 ? -42.509 -8.437 65.670 1.00 87.31 198 THR A C 1
ATOM 1478 O O . THR A 1 198 ? -43.568 -8.128 66.203 1.00 87.31 198 THR A O 1
ATOM 1481 N N . ARG A 1 199 ? -41.854 -9.562 65.991 1.00 87.25 199 ARG A N 1
ATOM 1482 C CA . ARG A 1 199 ? -42.335 -10.479 67.041 1.00 87.25 199 ARG A CA 1
ATOM 1483 C C . ARG A 1 199 ? -42.375 -9.800 68.409 1.00 87.25 199 ARG A C 1
ATOM 1485 O O . ARG A 1 199 ? -43.388 -9.874 69.082 1.00 87.25 199 ARG A O 1
ATOM 1492 N N . GLN A 1 200 ? -41.320 -9.069 68.776 1.00 88.38 200 GLN A N 1
ATOM 1493 C CA . GLN A 1 200 ? -41.284 -8.309 70.032 1.00 88.38 200 GLN A CA 1
ATOM 1494 C C . GLN A 1 200 ? -42.398 -7.254 70.116 1.00 88.38 200 GLN A C 1
ATOM 1496 O O . GLN A 1 200 ? -42.966 -7.069 71.184 1.00 88.38 200 GLN A O 1
ATOM 1501 N N . LEU A 1 201 ? -42.723 -6.581 69.008 1.00 84.38 201 LEU A N 1
ATOM 1502 C CA . LEU A 1 201 ? -43.848 -5.644 68.921 1.00 84.38 201 LEU A CA 1
ATOM 1503 C C . LEU A 1 201 ? -45.200 -6.361 69.062 1.00 84.38 201 LEU A C 1
ATOM 1505 O O . LEU A 1 201 ? -46.087 -5.882 69.761 1.00 84.38 201 LEU A O 1
ATOM 1509 N N . GLN A 1 202 ? -45.364 -7.525 68.434 1.00 82.75 202 GLN A N 1
ATOM 1510 C CA . GLN A 1 202 ? -46.580 -8.330 68.585 1.00 82.75 202 GLN A CA 1
ATOM 1511 C C . GLN A 1 202 ? -46.764 -8.809 70.033 1.00 82.75 202 GLN A C 1
ATOM 1513 O O . GLN A 1 202 ? -47.866 -8.709 70.569 1.00 82.75 202 GLN A O 1
ATOM 1518 N N . ASP A 1 203 ? -45.685 -9.247 70.689 1.00 84.69 203 ASP A N 1
ATOM 1519 C CA . ASP A 1 203 ? -45.698 -9.709 72.082 1.00 84.69 203 ASP A CA 1
ATOM 1520 C C . ASP A 1 203 ? -46.042 -8.584 73.076 1.00 84.69 203 ASP A C 1
ATOM 1522 O O . ASP A 1 203 ? -46.653 -8.839 74.113 1.00 84.69 203 ASP A O 1
ATOM 1526 N N . THR A 1 204 ? -45.702 -7.325 72.770 1.00 82.94 204 THR A N 1
ATOM 1527 C CA . THR A 1 204 ? -46.097 -6.159 73.584 1.00 82.94 204 THR A CA 1
ATOM 1528 C C . THR A 1 204 ? -47.531 -5.689 73.322 1.00 82.94 204 THR A C 1
ATOM 1530 O O . THR A 1 204 ? -47.979 -4.724 73.942 1.00 82.94 204 THR A O 1
ATOM 1533 N N . GLY A 1 205 ? -48.271 -6.360 72.431 1.00 77.75 205 GLY A N 1
ATOM 1534 C CA . GLY A 1 205 ? -49.641 -5.997 72.070 1.00 77.75 205 GLY A CA 1
ATOM 1535 C C . GLY A 1 205 ? -49.735 -4.761 71.173 1.00 77.75 205 GLY A C 1
ATOM 1536 O O . GLY A 1 205 ? -50.804 -4.150 71.089 1.00 77.75 205 GLY A O 1
ATOM 1537 N N . PHE A 1 206 ? -48.638 -4.375 70.511 1.00 74.75 206 PHE A N 1
ATOM 1538 C CA . PHE A 1 206 ? -48.626 -3.265 69.563 1.00 74.75 206 PHE A CA 1
ATOM 1539 C C . PHE A 1 206 ? -49.579 -3.545 68.393 1.00 74.75 206 PHE A C 1
ATOM 1541 O O . PHE A 1 206 ? -49.544 -4.613 67.780 1.00 74.75 206 PHE A O 1
ATOM 1548 N N . ARG A 1 207 ? -50.414 -2.558 68.062 1.00 73.50 207 ARG A N 1
ATOM 1549 C CA . ARG A 1 207 ? -51.271 -2.559 66.872 1.00 73.50 207 ARG A CA 1
ATOM 1550 C C . ARG A 1 207 ? -50.793 -1.457 65.945 1.00 73.50 207 ARG A C 1
ATOM 1552 O O . ARG A 1 207 ? -50.618 -0.326 66.386 1.00 73.50 207 ARG A O 1
ATOM 1559 N N . GLU A 1 208 ? -50.611 -1.783 64.673 1.00 72.06 208 GLU A N 1
ATOM 1560 C CA . GLU A 1 208 ? -50.103 -0.855 63.654 1.00 72.06 208 GLU A CA 1
ATOM 1561 C C . GLU A 1 208 ? -51.015 0.376 63.478 1.00 72.06 208 GLU A C 1
ATOM 1563 O O . GLU A 1 208 ? -50.542 1.480 63.237 1.00 72.06 208 GLU A O 1
ATOM 1568 N N . GLU A 1 209 ? -52.310 0.217 63.756 1.00 71.56 209 GLU A N 1
ATOM 1569 C CA . GLU A 1 209 ? -53.320 1.286 63.814 1.00 71.56 209 GLU A CA 1
ATOM 1570 C C . GLU A 1 209 ? -53.052 2.348 64.900 1.00 71.56 209 GLU A C 1
ATOM 1572 O O . GLU A 1 209 ? -53.562 3.463 64.819 1.00 71.56 209 GLU A O 1
ATOM 1577 N N . LEU A 1 210 ? -52.257 2.014 65.922 1.00 68.69 210 LEU A N 1
ATOM 1578 C CA . LEU A 1 210 ? -51.856 2.912 67.011 1.00 68.69 210 LEU A CA 1
ATOM 1579 C C . LEU A 1 210 ? -50.463 3.518 66.781 1.00 68.69 210 LEU A C 1
ATOM 1581 O O . LEU A 1 210 ? -49.923 4.184 67.668 1.00 68.69 210 LEU A O 1
ATOM 1585 N N . ALA A 1 211 ? -49.855 3.283 65.615 1.00 79.44 211 ALA A N 1
ATOM 1586 C CA . ALA A 1 211 ? -48.612 3.939 65.243 1.00 79.44 211 ALA A CA 1
ATOM 1587 C C . ALA A 1 211 ? -48.824 5.455 65.123 1.00 79.44 211 ALA A C 1
ATOM 1589 O O . ALA A 1 211 ? -49.880 5.919 64.697 1.00 79.44 211 ALA A O 1
ATOM 1590 N N . HIS A 1 212 ? -47.796 6.237 65.461 1.00 80.38 212 HIS A N 1
ATOM 1591 C CA . HIS A 1 212 ? -47.866 7.699 65.396 1.00 80.38 212 HIS A CA 1
ATOM 1592 C C . HIS A 1 212 ? -48.295 8.202 64.010 1.00 80.38 212 HIS A C 1
ATOM 1594 O O . HIS A 1 212 ? -49.116 9.105 63.935 1.00 80.38 212 HIS A O 1
ATOM 1600 N N . GLU A 1 213 ? -47.797 7.589 62.933 1.00 80.19 213 GLU A N 1
ATOM 1601 C CA . GLU A 1 213 ? -48.166 7.939 61.554 1.00 80.19 213 GLU A CA 1
ATOM 1602 C C . GLU A 1 213 ? -49.646 7.665 61.250 1.00 80.19 213 GLU A C 1
ATOM 1604 O O . GLU A 1 213 ? -50.331 8.518 60.695 1.00 80.19 213 GLU A O 1
ATOM 1609 N N . ALA A 1 214 ? -50.176 6.517 61.682 1.00 79.38 214 ALA A N 1
ATOM 1610 C CA . ALA A 1 214 ? -51.593 6.198 61.518 1.00 79.38 214 ALA A CA 1
ATOM 1611 C C . ALA A 1 214 ? -52.485 7.150 62.336 1.00 79.38 214 ALA A C 1
ATOM 1613 O O . ALA A 1 214 ? -53.533 7.593 61.865 1.00 79.38 214 ALA A O 1
ATOM 1614 N N . LEU A 1 215 ? -52.048 7.517 63.546 1.00 82.44 215 LEU A N 1
ATOM 1615 C CA . LEU A 1 215 ? -52.756 8.458 64.413 1.00 82.44 215 LEU A CA 1
ATOM 1616 C C . LEU A 1 215 ? -52.721 9.893 63.880 1.00 82.44 215 LEU A C 1
ATOM 1618 O O . LEU A 1 215 ? -53.724 10.594 63.989 1.00 82.44 215 LEU A O 1
ATOM 1622 N N . THR A 1 216 ? -51.609 10.345 63.294 1.00 85.12 216 THR A N 1
ATOM 1623 C CA . THR A 1 216 ? -51.528 11.677 62.675 1.00 85.12 216 THR A CA 1
ATOM 1624 C C . THR A 1 216 ? -52.340 11.745 61.389 1.00 85.12 216 THR A C 1
ATOM 1626 O O . THR A 1 216 ? -53.020 12.745 61.161 1.00 85.12 216 THR A O 1
ATOM 1629 N N . GLU A 1 217 ? -52.356 10.678 60.587 1.00 87.25 217 GLU A N 1
ATOM 1630 C CA . GLU A 1 217 ? -53.222 10.591 59.411 1.00 87.25 217 GLU A CA 1
ATOM 1631 C C . GLU A 1 217 ? -54.707 10.598 59.811 1.00 87.25 217 GLU A C 1
ATOM 1633 O O . GLU A 1 217 ? -55.509 11.327 59.223 1.00 87.25 217 GLU A O 1
ATOM 1638 N N . LEU A 1 218 ? -55.083 9.843 60.851 1.00 85.75 218 LEU A N 1
ATOM 1639 C CA . LEU A 1 218 ? -56.446 9.834 61.382 1.00 85.75 218 LEU A CA 1
ATOM 1640 C C . LEU A 1 218 ?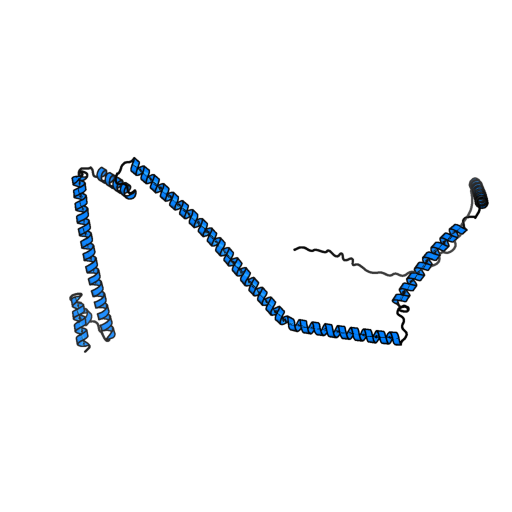 -56.834 11.198 61.968 1.00 85.75 218 LEU A C 1
ATOM 1642 O O . LEU A 1 218 ? -57.920 11.691 61.677 1.00 85.75 218 LEU A O 1
ATOM 1646 N N . ALA A 1 219 ? -55.945 11.840 62.729 1.00 86.12 219 ALA A N 1
ATOM 1647 C CA . ALA A 1 219 ? -56.161 13.187 63.254 1.00 86.12 219 ALA A CA 1
ATOM 1648 C C . ALA A 1 219 ? -56.341 14.214 62.125 1.00 86.12 219 ALA A C 1
ATOM 1650 O O . ALA A 1 219 ? -57.224 15.066 62.205 1.00 86.12 219 ALA A O 1
ATOM 1651 N N . GLY A 1 220 ? -55.570 14.094 61.040 1.00 88.50 220 GLY A N 1
ATOM 1652 C CA . GLY A 1 220 ? -55.744 14.907 59.837 1.00 88.50 220 GLY A CA 1
ATOM 1653 C C . GLY A 1 220 ? -57.107 14.693 59.172 1.00 88.50 220 GLY A C 1
ATOM 1654 O O . GLY A 1 220 ? -57.775 15.662 58.813 1.00 88.50 220 GLY A O 1
ATOM 1655 N N . LYS A 1 221 ? -57.564 13.437 59.062 1.00 89.25 221 LYS A N 1
ATOM 1656 C CA . LYS A 1 221 ? -58.899 13.100 58.534 1.00 89.25 221 LYS A CA 1
ATOM 1657 C C . LYS A 1 221 ? -60.023 13.653 59.413 1.00 89.25 221 LYS A C 1
ATOM 1659 O O . LYS A 1 221 ? -60.997 14.173 58.875 1.00 89.25 221 LYS A O 1
ATOM 1664 N N . VAL A 1 222 ? -59.883 13.582 60.739 1.00 89.25 222 VAL A N 1
ATOM 1665 C CA . VAL A 1 222 ? -60.854 14.149 61.690 1.00 89.25 222 VAL A CA 1
ATOM 1666 C C . VAL A 1 222 ? -60.908 15.669 61.563 1.00 89.25 222 VAL A C 1
ATOM 1668 O O . VAL A 1 222 ? -61.993 16.207 61.381 1.00 89.25 222 VAL A O 1
ATOM 1671 N N . ALA A 1 223 ? -59.764 16.356 61.551 1.00 88.81 223 ALA A N 1
ATOM 1672 C CA . ALA A 1 223 ? -59.720 17.810 61.389 1.00 88.81 223 ALA A CA 1
ATOM 1673 C C . ALA A 1 223 ? -60.334 18.269 60.051 1.00 88.81 223 ALA A C 1
ATOM 1675 O O . ALA A 1 223 ? -61.054 19.266 60.001 1.00 88.81 223 ALA A O 1
ATOM 1676 N N . ALA A 1 224 ? -60.100 17.524 58.966 1.00 89.19 224 ALA A N 1
ATOM 1677 C CA . ALA A 1 224 ? -60.719 17.799 57.671 1.00 89.19 224 ALA A CA 1
ATOM 1678 C C . ALA A 1 224 ? -62.245 17.595 57.699 1.00 89.19 224 ALA A C 1
ATOM 1680 O O . ALA A 1 224 ? -62.984 18.425 57.171 1.00 89.19 224 ALA A O 1
ATOM 1681 N N . ALA A 1 225 ? -62.724 16.525 58.340 1.00 87.00 225 ALA A N 1
ATOM 1682 C CA . ALA A 1 225 ? -64.152 16.267 58.505 1.00 87.00 225 ALA A CA 1
ATOM 1683 C C . ALA A 1 225 ? -64.831 17.316 59.404 1.00 87.00 225 ALA A C 1
ATOM 1685 O O . ALA A 1 225 ? -65.942 17.749 59.110 1.00 87.00 225 ALA A O 1
ATOM 1686 N N . GLU A 1 226 ? -64.161 17.774 60.463 1.00 89.19 226 GLU A N 1
ATOM 1687 C CA . GLU A 1 226 ? -64.638 18.862 61.322 1.00 89.19 226 GLU A CA 1
ATOM 1688 C C . GLU A 1 226 ? -64.717 20.192 60.568 1.00 89.19 226 GLU A C 1
ATOM 1690 O O . GLU A 1 226 ? -65.710 20.905 60.704 1.00 89.19 226 GLU A O 1
ATOM 1695 N N . ALA A 1 227 ? -63.730 20.505 59.724 1.00 88.00 227 ALA A N 1
ATOM 1696 C CA . ALA A 1 227 ? -63.767 21.689 58.867 1.00 88.00 227 ALA A CA 1
ATOM 1697 C C . ALA A 1 227 ? -64.924 21.630 57.854 1.00 88.00 227 ALA A C 1
ATOM 1699 O O . ALA A 1 227 ? -65.627 22.622 57.663 1.00 88.00 227 ALA A O 1
ATOM 1700 N N . GLN A 1 228 ? -65.170 20.461 57.249 1.00 88.25 228 GLN A N 1
ATOM 1701 C CA . GLN A 1 228 ? -66.321 20.246 56.365 1.00 88.25 228 GLN A CA 1
ATOM 1702 C C . GLN A 1 228 ? -67.650 20.379 57.117 1.00 88.25 228 GLN A C 1
ATOM 1704 O O . GLN A 1 228 ? -68.558 21.050 56.638 1.00 88.25 228 GLN A O 1
ATOM 1709 N N . LEU A 1 229 ? -67.763 19.801 58.316 1.00 86.50 229 LEU A N 1
ATOM 1710 C CA . LEU A 1 229 ? -68.949 19.949 59.161 1.00 86.50 229 LEU A CA 1
ATOM 1711 C C . LEU A 1 229 ? -69.179 21.399 59.591 1.00 86.50 229 LEU A C 1
ATOM 1713 O O . LEU A 1 229 ? -70.328 21.824 59.667 1.00 86.50 229 LEU A O 1
ATOM 1717 N N . ALA A 1 230 ? -68.121 22.157 59.881 1.00 85.44 230 ALA A N 1
ATOM 1718 C CA . ALA A 1 230 ? -68.229 23.575 60.205 1.00 85.44 230 ALA A CA 1
ATOM 1719 C C . ALA A 1 230 ? -68.756 24.382 59.010 1.00 85.44 230 ALA A C 1
ATOM 1721 O O . ALA A 1 230 ? -69.681 25.167 59.188 1.00 85.44 230 ALA A O 1
ATOM 1722 N N . ALA A 1 231 ? -68.241 24.130 57.802 1.00 84.75 231 ALA A N 1
ATOM 1723 C CA . ALA A 1 231 ? -68.732 24.763 56.579 1.00 84.75 231 ALA A CA 1
ATOM 1724 C C . ALA A 1 231 ? -70.213 24.435 56.319 1.00 84.75 231 ALA A C 1
ATOM 1726 O O . ALA A 1 231 ? -71.018 25.342 56.143 1.00 84.75 231 ALA A O 1
ATOM 1727 N N . VAL A 1 232 ? -70.597 23.157 56.410 1.00 83.12 232 VAL A N 1
ATOM 1728 C CA . VAL A 1 232 ? -71.995 22.723 56.235 1.00 83.12 232 VAL A CA 1
ATOM 1729 C C .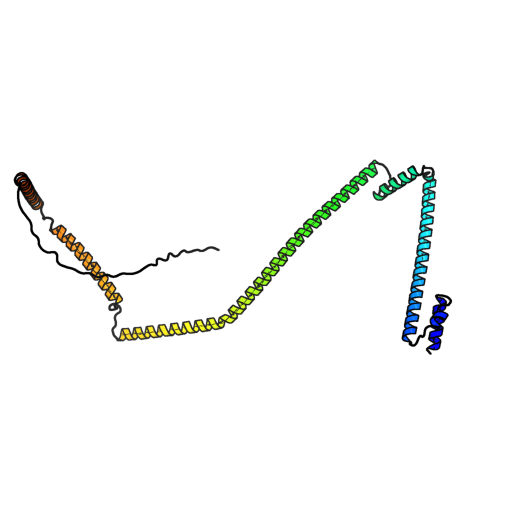 VAL A 1 232 ? -72.912 23.302 57.318 1.00 83.12 232 VAL A C 1
ATOM 1731 O O . VAL A 1 232 ? -74.069 23.602 57.049 1.00 83.12 232 VAL A O 1
ATOM 1734 N N . ARG A 1 233 ? -72.429 23.480 58.554 1.00 84.44 233 ARG A N 1
ATOM 1735 C CA . ARG A 1 233 ? -73.201 24.137 59.623 1.00 84.44 233 ARG A CA 1
ATOM 1736 C C . ARG A 1 233 ? -73.399 25.626 59.371 1.00 84.44 233 ARG A C 1
ATOM 1738 O O . ARG A 1 233 ? -74.460 26.131 59.717 1.00 84.44 233 ARG A O 1
ATOM 1745 N N . GLU A 1 234 ? -72.408 26.319 58.821 1.00 81.12 234 GLU A N 1
ATOM 1746 C CA . GLU A 1 234 ? -72.579 27.715 58.405 1.00 81.12 234 GLU A CA 1
ATOM 1747 C C . GLU A 1 234 ? -73.569 27.816 57.241 1.00 81.12 234 GLU A C 1
ATOM 1749 O O . GLU A 1 234 ? -74.514 28.591 57.337 1.00 81.12 234 GLU A O 1
ATOM 1754 N N . GLU A 1 235 ? -73.473 26.943 56.233 1.00 78.81 235 GLU A N 1
ATOM 1755 C CA . GLU A 1 235 ? -74.486 26.857 55.169 1.00 78.81 235 GLU A CA 1
ATOM 1756 C C . GLU A 1 235 ? -75.885 26.566 55.741 1.00 78.81 235 GLU A C 1
ATOM 1758 O O . GLU A 1 235 ? -76.861 27.207 55.364 1.00 78.81 235 GLU A O 1
ATOM 1763 N N . LEU A 1 236 ? -76.013 25.646 56.705 1.00 79.88 236 LEU A N 1
ATOM 1764 C CA . LEU A 1 236 ? -77.298 25.352 57.346 1.00 79.88 236 LEU A CA 1
ATOM 1765 C C . LEU A 1 236 ? -77.856 26.570 58.094 1.00 79.88 236 LEU A C 1
ATOM 1767 O O . LEU A 1 236 ? -79.051 26.828 58.002 1.00 79.88 236 LEU A O 1
ATOM 1771 N N . LYS A 1 237 ? -77.019 27.334 58.806 1.00 75.62 237 LYS A N 1
ATOM 1772 C CA . LYS A 1 237 ? -77.447 28.583 59.459 1.00 75.62 237 LYS A CA 1
ATOM 1773 C C . LYS A 1 237 ? -77.895 29.628 58.444 1.00 75.62 237 LYS A C 1
ATOM 1775 O O . LYS A 1 237 ? -78.867 30.332 58.703 1.00 75.62 237 LYS A O 1
ATOM 1780 N N . GLU A 1 238 ? -77.221 29.726 57.300 1.00 71.19 238 GLU A N 1
ATOM 1781 C CA . GLU A 1 238 ? -77.667 30.580 56.198 1.00 71.19 238 GLU A CA 1
ATOM 1782 C C . GLU A 1 238 ? -79.051 30.140 55.702 1.00 71.19 238 GLU A C 1
ATOM 1784 O O . GLU A 1 238 ? -79.931 30.983 55.542 1.00 71.19 238 GLU A O 1
ATOM 1789 N N . TYR A 1 239 ? -79.306 28.836 55.567 1.00 66.94 239 TYR A N 1
ATOM 1790 C CA . TYR A 1 239 ? -80.636 28.321 55.220 1.00 66.94 239 TYR A CA 1
ATOM 1791 C C . TYR A 1 239 ? -81.688 28.537 56.320 1.00 66.94 239 TYR A C 1
ATOM 1793 O O . TYR A 1 239 ? -82.818 28.904 56.007 1.00 66.94 239 TYR A O 1
ATOM 1801 N N . GLU A 1 240 ? -81.345 28.362 57.599 1.00 64.94 240 GLU A N 1
ATOM 1802 C CA . GLU A 1 240 ? -82.235 28.653 58.736 1.00 64.94 240 GLU A CA 1
ATOM 1803 C C . GLU A 1 240 ? -82.532 30.155 58.880 1.00 64.94 240 GLU A C 1
ATOM 1805 O O . GLU A 1 240 ? -83.560 30.531 59.444 1.00 64.94 240 GLU A O 1
ATOM 1810 N N . SER A 1 241 ? -81.668 31.024 58.343 1.00 61.06 241 SER A N 1
ATOM 1811 C CA . SER A 1 241 ? -81.892 32.472 58.291 1.00 61.06 241 SER A CA 1
ATOM 1812 C C . SER A 1 241 ? -82.894 32.907 57.212 1.00 61.06 241 SER A C 1
ATOM 1814 O O . SER A 1 241 ? -83.330 34.060 57.210 1.00 61.06 241 SER A O 1
ATOM 1816 N N . ILE A 1 242 ? -83.311 31.995 56.325 1.00 60.44 242 ILE A N 1
ATOM 1817 C CA . ILE A 1 242 ? -84.358 32.248 55.332 1.00 60.44 242 ILE A CA 1
ATOM 1818 C C . ILE A 1 242 ? -85.723 32.014 56.006 1.00 60.44 242 ILE A C 1
ATOM 1820 O O . ILE A 1 242 ? -86.029 30.885 56.398 1.00 60.44 242 ILE A O 1
ATOM 1824 N N . PRO A 1 243 ? -86.583 33.042 56.161 1.00 59.34 243 PRO A N 1
ATOM 1825 C CA . PRO A 1 243 ? -87.868 32.871 56.828 1.00 59.34 243 PRO A CA 1
ATOM 1826 C C . PRO A 1 243 ? -88.764 31.895 56.035 1.00 59.34 243 PRO A C 1
ATOM 1828 O O . PRO A 1 243 ? -88.929 32.050 54.824 1.00 59.34 243 PRO A O 1
ATOM 1831 N N . PRO A 1 244 ? -89.397 30.905 56.694 1.00 59.78 244 PRO A N 1
ATOM 1832 C CA . PRO A 1 244 ? -90.000 29.735 56.042 1.00 59.78 244 PRO A CA 1
ATOM 1833 C C . PRO A 1 244 ? -91.339 29.990 55.318 1.00 59.78 244 PRO A C 1
ATOM 1835 O O . PRO A 1 244 ? -92.067 29.045 55.021 1.00 59.78 244 PRO A O 1
ATOM 1838 N N . SER A 1 245 ? -91.716 31.242 55.033 1.00 63.47 245 SER A N 1
ATOM 1839 C CA . SER A 1 245 ? -92.952 31.543 54.294 1.00 63.47 245 SER A CA 1
ATOM 1840 C C . SER A 1 245 ? -92.879 32.858 53.512 1.00 63.47 245 SER A C 1
ATOM 1842 O O . SER A 1 245 ? -92.305 33.838 53.989 1.00 63.47 245 SER A O 1
ATOM 1844 N N . GLU A 1 246 ? -93.531 32.907 52.342 1.00 60.06 246 GLU A N 1
ATOM 1845 C CA . GLU A 1 246 ? -93.686 34.126 51.521 1.00 60.06 246 GLU A CA 1
ATOM 1846 C C . GLU A 1 246 ? -94.291 35.293 52.320 1.00 60.06 246 GLU A C 1
ATOM 1848 O O . GLU A 1 246 ? -93.928 36.449 52.115 1.00 60.06 246 GLU A O 1
ATOM 1853 N N . ALA A 1 247 ? -95.155 34.989 53.295 1.00 60.09 247 ALA A N 1
ATOM 1854 C CA . ALA A 1 247 ? -95.734 35.974 54.205 1.00 60.09 247 ALA A CA 1
ATOM 1855 C C . ALA A 1 247 ? -94.692 36.604 55.154 1.00 60.09 247 ALA A C 1
ATOM 1857 O O . ALA A 1 247 ? -94.772 37.796 55.451 1.00 60.09 247 ALA A O 1
ATOM 1858 N N . GLY A 1 248 ? -93.692 35.834 55.601 1.00 60.69 248 GLY A N 1
ATOM 1859 C CA . GLY A 1 248 ? -92.583 36.332 56.424 1.00 60.69 248 GLY A CA 1
ATOM 1860 C C . GLY A 1 248 ? -91.611 37.216 55.636 1.00 60.69 248 GLY A C 1
ATOM 1861 O O . GLY A 1 248 ? -91.193 38.261 56.132 1.00 60.69 248 GLY A O 1
ATOM 1862 N N . LEU A 1 249 ? -91.329 36.847 54.381 1.00 61.78 249 LEU A N 1
ATOM 1863 C CA . LEU A 1 249 ? -90.561 37.665 53.435 1.00 61.78 249 LEU A CA 1
ATOM 1864 C C . LEU A 1 249 ? -91.273 38.985 53.117 1.00 61.78 249 LEU A C 1
ATOM 1866 O O . LEU A 1 249 ? -90.650 40.041 53.177 1.00 61.78 249 LEU A O 1
ATOM 1870 N N . ALA A 1 250 ? -92.581 38.951 52.845 1.00 64.31 250 ALA A N 1
ATOM 1871 C CA . ALA A 1 250 ? -93.370 40.156 52.595 1.00 64.31 250 ALA A CA 1
ATOM 1872 C C . ALA A 1 250 ? -93.383 41.100 53.811 1.00 64.31 250 ALA A C 1
ATOM 1874 O O . ALA A 1 250 ? -93.200 42.305 53.653 1.00 64.31 250 ALA A O 1
ATOM 1875 N N . SER A 1 251 ? -93.514 40.555 55.026 1.00 65.38 251 SER A N 1
ATOM 1876 C CA . SER A 1 251 ? -93.453 41.337 56.266 1.00 65.38 251 SER A CA 1
ATOM 1877 C C . SER A 1 251 ? -92.076 41.962 56.508 1.00 65.38 251 SER A C 1
ATOM 1879 O O . SER A 1 251 ? -92.007 43.120 56.919 1.00 65.38 251 SER A O 1
ATOM 1881 N N . GLN A 1 252 ? -90.978 41.248 56.246 1.00 67.19 252 GLN A N 1
ATOM 1882 C CA . GLN A 1 252 ? -89.633 41.818 56.383 1.00 67.19 252 GLN A CA 1
ATOM 1883 C C . GLN A 1 252 ? -89.331 42.854 55.301 1.00 67.19 252 GLN A C 1
ATOM 1885 O O . GLN A 1 252 ? -88.746 43.882 55.620 1.00 67.19 252 GLN A O 1
ATOM 1890 N N . ILE A 1 253 ? -89.780 42.644 54.060 1.00 72.81 253 ILE A N 1
ATOM 1891 C CA . ILE A 1 253 ? -89.670 43.646 52.991 1.00 72.81 253 ILE A CA 1
ATOM 1892 C C . ILE A 1 253 ? -90.450 44.905 53.368 1.00 72.81 253 ILE A C 1
ATOM 1894 O O . ILE A 1 253 ? -89.919 46.000 53.231 1.00 72.81 253 ILE A O 1
ATOM 1898 N N . GLU A 1 254 ? -91.666 44.769 53.897 1.00 72.69 254 GLU A N 1
ATOM 1899 C CA . GLU A 1 254 ? -92.459 45.916 54.339 1.00 72.69 254 GLU A CA 1
ATOM 1900 C C . GLU A 1 254 ? -91.805 46.633 55.533 1.00 72.69 254 GLU A C 1
ATOM 1902 O O . GLU A 1 254 ? -91.779 47.861 55.584 1.00 72.69 254 GLU A O 1
ATOM 1907 N N . THR A 1 255 ? -91.221 45.887 56.476 1.00 73.88 255 THR A N 1
ATOM 1908 C CA . THR A 1 255 ? -90.478 46.472 57.605 1.00 73.88 255 THR A CA 1
ATOM 1909 C C . THR A 1 255 ? -89.227 47.212 57.126 1.00 73.88 255 THR A C 1
ATOM 1911 O O . THR A 1 255 ? -89.028 48.358 57.509 1.00 73.88 255 THR A O 1
ATOM 1914 N N . LEU A 1 256 ? -88.439 46.618 56.225 1.00 74.94 256 LEU A N 1
ATOM 1915 C CA . LEU A 1 256 ? -87.242 47.239 55.651 1.00 74.94 256 LEU A CA 1
ATOM 1916 C C . LEU A 1 256 ? -87.576 48.433 54.752 1.00 74.94 256 LEU A C 1
ATOM 1918 O O . LEU A 1 256 ? -86.830 49.404 54.738 1.00 74.94 256 LEU A O 1
ATOM 1922 N N . GLN A 1 257 ? -88.698 48.399 54.030 1.00 76.25 257 GLN A N 1
ATOM 1923 C CA . GLN A 1 257 ? -89.206 49.549 53.278 1.00 76.25 257 GLN A CA 1
ATOM 1924 C C . GLN A 1 257 ? -89.617 50.678 54.221 1.00 76.25 257 GLN A C 1
ATOM 1926 O O . GLN A 1 257 ? -89.228 51.817 53.993 1.00 76.25 257 GLN A O 1
ATOM 1931 N N . ARG A 1 258 ? -90.310 50.374 55.327 1.00 73.12 258 ARG A N 1
ATOM 1932 C CA . ARG A 1 258 ? -90.625 51.372 56.361 1.00 73.12 258 ARG A CA 1
ATOM 1933 C C . ARG A 1 258 ? -89.371 51.919 57.038 1.00 73.12 258 ARG A C 1
ATOM 1935 O O . ARG A 1 258 ? -89.334 53.108 57.323 1.00 73.12 258 ARG A O 1
ATOM 1942 N N . GLU A 1 259 ? -88.359 51.095 57.292 1.00 74.44 259 GLU A N 1
ATOM 1943 C CA . GLU A 1 259 ? -87.072 51.541 57.838 1.00 74.44 259 GLU A CA 1
ATOM 1944 C C . GLU A 1 259 ? -86.302 52.405 56.832 1.00 74.44 259 GLU A C 1
ATOM 1946 O O . GLU A 1 259 ? -85.773 53.443 57.213 1.00 74.44 259 GLU A O 1
ATOM 1951 N N . LEU A 1 260 ? -86.300 52.057 55.541 1.00 72.31 260 LEU A N 1
ATOM 1952 C CA . LEU A 1 260 ? -85.731 52.887 54.473 1.00 72.31 260 LEU A CA 1
ATOM 1953 C C . LEU A 1 260 ? -86.476 54.209 54.312 1.00 72.31 260 LEU A C 1
ATOM 1955 O O . LEU A 1 260 ? -85.838 55.242 54.133 1.00 72.31 260 LEU A O 1
ATOM 1959 N N . ASP A 1 261 ? -87.802 54.201 54.413 1.00 72.75 261 ASP A N 1
ATOM 1960 C CA . ASP A 1 261 ? -88.621 55.408 54.365 1.00 72.75 261 ASP A CA 1
ATOM 1961 C C . ASP A 1 261 ? -88.407 56.271 55.612 1.00 72.75 261 ASP A C 1
ATOM 1963 O O . ASP A 1 261 ? -88.310 57.491 55.499 1.00 72.75 261 ASP A O 1
ATOM 1967 N N . GLN A 1 262 ? -88.243 55.663 56.792 1.00 72.94 262 GLN A N 1
ATOM 1968 C CA . GLN A 1 262 ? -87.869 56.365 58.022 1.00 72.94 262 GLN A CA 1
ATOM 1969 C C . GLN A 1 262 ? -86.452 56.936 57.946 1.00 72.94 262 GLN A C 1
ATOM 1971 O O . GLN A 1 262 ? -86.241 58.070 58.363 1.00 72.94 262 GLN A O 1
ATOM 1976 N N . VAL A 1 263 ? -85.489 56.208 57.376 1.00 68.94 263 VAL A N 1
ATOM 1977 C CA . VAL A 1 263 ? -84.118 56.691 57.154 1.00 68.94 263 VAL A CA 1
ATOM 1978 C C . VAL A 1 263 ? -84.097 57.796 56.096 1.00 68.94 263 VAL A C 1
ATOM 1980 O O . VAL A 1 263 ? -83.422 58.800 56.298 1.00 68.94 263 VAL A O 1
ATOM 1983 N N . ASN A 1 264 ? -84.880 57.694 55.021 1.00 62.19 264 ASN A N 1
ATOM 1984 C CA . ASN A 1 264 ? -85.015 58.750 54.012 1.00 62.19 264 ASN A CA 1
ATOM 1985 C C . ASN A 1 264 ? -85.737 59.992 54.556 1.00 62.19 264 ASN A C 1
ATOM 1987 O O . ASN A 1 264 ? -85.356 61.114 54.223 1.00 62.19 264 ASN A O 1
ATOM 1991 N N . GLN A 1 265 ? -86.729 59.827 55.435 1.00 64.19 265 GLN A N 1
ATOM 1992 C CA . GLN A 1 265 ? -87.369 60.939 56.145 1.00 64.19 265 GLN A CA 1
ATOM 1993 C C . GLN A 1 265 ? -86.442 61.555 57.205 1.00 64.19 265 GLN A C 1
ATOM 1995 O O . GLN A 1 265 ? -86.423 62.775 57.362 1.00 64.19 265 GLN A O 1
ATOM 2000 N N . ALA A 1 266 ? -85.614 60.750 57.878 1.00 59.31 266 ALA A N 1
ATOM 2001 C CA . ALA A 1 266 ? -84.614 61.219 58.837 1.00 59.31 266 ALA A CA 1
ATOM 2002 C C . ALA A 1 266 ? -83.428 61.930 58.153 1.00 59.31 266 ALA A C 1
ATOM 2004 O O . ALA A 1 266 ? -82.939 62.938 58.666 1.00 59.31 266 ALA A O 1
ATOM 2005 N N . LEU A 1 267 ? -83.009 61.484 56.963 1.00 59.25 267 LEU A N 1
ATOM 2006 C CA . LEU A 1 267 ? -81.962 62.124 56.153 1.00 59.25 267 LEU A CA 1
ATOM 2007 C C . LEU A 1 267 ? -82.441 63.413 55.460 1.00 59.25 267 LEU A C 1
ATOM 2009 O O . LEU A 1 267 ? -81.616 64.265 55.135 1.00 59.25 267 LEU A O 1
ATOM 2013 N N . GLY A 1 268 ? -83.756 63.604 55.294 1.00 54.06 268 GLY A N 1
ATOM 2014 C CA . GLY A 1 268 ? -84.356 64.863 54.836 1.00 54.06 268 GLY A CA 1
ATOM 2015 C C . GLY A 1 268 ? -84.525 65.940 55.922 1.00 54.06 268 GLY A C 1
ATOM 2016 O O . GLY A 1 268 ? -84.849 67.078 55.586 1.00 54.06 268 GLY A O 1
ATOM 2017 N N . GLY A 1 269 ? -84.312 65.614 57.206 1.00 52.41 269 GLY A N 1
ATOM 2018 C CA . GLY A 1 269 ? -84.703 66.468 58.339 1.00 52.41 269 GLY A CA 1
ATOM 2019 C C . GLY A 1 269 ? -83.653 66.743 59.423 1.00 52.41 269 GLY A C 1
ATOM 2020 O O . GLY A 1 269 ? -83.962 67.488 60.349 1.00 52.41 269 GLY A O 1
ATOM 2021 N N . ALA A 1 270 ? -82.430 66.208 59.350 1.00 43.00 270 ALA A N 1
ATOM 2022 C CA . ALA A 1 270 ? -81.445 66.372 60.428 1.00 43.00 270 ALA A CA 1
ATOM 2023 C C . ALA A 1 270 ? -80.031 66.704 59.919 1.00 43.00 270 ALA A C 1
ATOM 2025 O O . ALA A 1 270 ? -79.130 65.870 59.858 1.00 43.00 270 ALA A O 1
ATOM 2026 N N . PHE A 1 271 ? -79.837 67.987 59.612 1.00 33.69 271 PHE A N 1
ATOM 2027 C CA . PHE A 1 271 ? -78.569 68.676 59.852 1.00 33.69 271 PHE A CA 1
ATOM 2028 C C . PHE A 1 271 ? -78.341 68.746 61.381 1.00 33.69 271 PHE A C 1
ATOM 2030 O O . PHE A 1 271 ? -79.291 68.977 62.124 1.00 33.69 271 PHE A O 1
ATOM 2037 N N . VAL A 1 272 ? -77.077 68.644 61.815 1.00 37.34 272 VAL A N 1
ATOM 2038 C CA . VAL A 1 272 ? -76.538 68.860 63.183 1.00 37.34 272 VAL A CA 1
ATOM 2039 C C . VAL A 1 272 ? -76.484 67.645 64.131 1.00 37.34 272 VAL A C 1
ATOM 2041 O O . VAL A 1 272 ? -77.465 67.282 64.765 1.00 37.34 272 VAL A O 1
ATOM 2044 N N . GLY A 1 273 ? -75.253 67.182 64.402 1.00 33.97 273 GLY A N 1
ATOM 2045 C CA . GLY A 1 273 ? -74.788 67.097 65.795 1.00 33.97 273 GLY A CA 1
ATOM 2046 C C . GLY A 1 273 ? -74.270 65.757 66.334 1.00 33.97 273 GLY A C 1
ATOM 2047 O O . GLY A 1 273 ? -75.047 64.886 66.684 1.00 33.97 273 GLY A O 1
ATOM 2048 N N . HIS A 1 274 ? -72.954 65.744 66.595 1.00 33.47 274 HIS A N 1
ATOM 2049 C CA . HIS A 1 274 ? -72.261 65.100 67.731 1.00 33.47 274 HIS A CA 1
ATOM 2050 C C . HIS A 1 274 ? -71.986 63.577 67.703 1.00 33.47 274 HIS A C 1
ATOM 2052 O O . HIS A 1 274 ? -72.883 62.751 67.757 1.00 33.47 274 HIS A O 1
ATOM 2058 N N . THR A 1 275 ? -70.707 63.210 67.501 1.00 35.41 275 THR A N 1
ATOM 2059 C CA . THR A 1 275 ? -69.734 62.660 68.497 1.00 35.41 275 THR A CA 1
ATOM 2060 C C . THR A 1 275 ? -70.014 61.207 68.886 1.00 35.41 275 THR A C 1
ATOM 2062 O O . THR A 1 275 ? -71.095 60.890 69.345 1.00 35.41 275 THR A O 1
ATOM 2065 N N . GLY A 1 276 ? -69.094 60.255 68.753 1.00 35.34 276 GLY A N 1
ATOM 2066 C CA . GLY A 1 276 ? -67.699 60.321 69.180 1.00 35.34 276 GLY A CA 1
ATOM 2067 C C . GLY A 1 276 ? -67.517 59.424 70.412 1.00 35.34 276 GLY A C 1
ATOM 2068 O O . GLY A 1 276 ? -67.736 59.866 71.531 1.00 35.34 276 GLY A O 1
ATOM 2069 N N . GLY A 1 277 ? -67.108 58.175 70.191 1.00 33.66 277 GLY A N 1
ATOM 2070 C CA . GLY A 1 277 ? -66.605 57.214 71.187 1.00 33.66 277 GLY A CA 1
ATOM 2071 C C . GLY A 1 277 ? -65.851 56.145 70.393 1.00 33.66 277 GLY A C 1
ATOM 2072 O O . GLY A 1 277 ? -66.422 55.575 69.473 1.00 33.66 277 GLY A O 1
ATOM 2073 N N . SER A 1 278 ? -64.526 55.997 70.455 1.00 37.19 278 SER A N 1
ATOM 2074 C CA . SER A 1 278 ? -63.617 55.786 71.593 1.00 37.19 278 SER A CA 1
ATOM 2075 C C . SER A 1 278 ? -63.950 54.494 72.354 1.00 37.19 278 SER A C 1
ATOM 2077 O O . SER A 1 278 ? -64.999 54.370 72.976 1.00 37.19 278 SER A O 1
ATOM 2079 N N . GLY A 1 279 ? -63.061 53.498 72.243 1.00 35.22 279 GLY A N 1
ATOM 2080 C CA . GLY A 1 279 ? -63.230 52.209 72.911 1.00 35.22 279 GLY A CA 1
ATOM 2081 C C . GLY A 1 279 ? -62.346 51.075 72.386 1.00 35.22 279 GLY A C 1
ATOM 2082 O O . GLY A 1 279 ? -62.849 50.162 71.754 1.00 35.22 279 GLY A O 1
ATOM 2083 N N . LEU A 1 280 ? -61.056 51.127 72.738 1.00 39.88 280 LEU A N 1
ATOM 2084 C CA . LEU A 1 280 ? -60.157 49.981 72.973 1.00 39.88 280 LEU A CA 1
ATOM 2085 C C . LEU A 1 280 ? -59.647 49.161 71.771 1.00 39.88 280 LEU A C 1
ATOM 2087 O O . LEU A 1 280 ? -60.173 48.116 71.406 1.00 39.88 280 LEU A O 1
ATOM 2091 N N . GLY A 1 281 ? -58.470 49.574 71.293 1.00 38.59 281 GLY A N 1
ATOM 2092 C CA . GLY A 1 281 ? -57.420 48.643 70.887 1.00 38.59 281 GLY A CA 1
ATOM 2093 C C . GLY A 1 281 ? -56.504 48.326 72.077 1.00 38.59 281 GLY A C 1
ATOM 2094 O O . GLY A 1 281 ? -56.119 49.223 72.826 1.00 38.59 281 GLY A O 1
ATOM 2095 N N . GLY A 1 282 ? -56.145 47.054 72.230 1.00 35.66 282 GLY A N 1
ATOM 2096 C CA . GLY A 1 282 ? -55.083 46.573 73.112 1.00 35.66 282 GLY A CA 1
ATOM 2097 C C . GLY A 1 282 ? -54.597 45.229 72.584 1.00 35.66 282 GLY A C 1
ATOM 2098 O O . GLY A 1 282 ? -55.351 44.269 72.616 1.00 35.66 282 GLY A O 1
ATOM 2099 N N . GLY A 1 283 ? -53.439 45.219 71.914 1.00 37.53 283 GLY A N 1
ATOM 2100 C CA . GLY A 1 283 ? -52.250 44.469 72.344 1.00 37.53 283 GLY A CA 1
ATOM 2101 C C . GLY A 1 283 ? -52.313 42.990 71.938 1.00 37.53 283 GLY A C 1
ATOM 2102 O O . GLY A 1 283 ? -53.259 42.297 72.256 1.00 37.53 283 GLY A O 1
ATOM 2103 N N . GLY A 1 284 ? -51.358 42.396 71.240 1.00 35.66 284 GLY A N 1
ATOM 2104 C CA . GLY A 1 284 ? -49.985 42.769 70.960 1.00 35.66 284 GLY A CA 1
ATOM 2105 C C . GLY A 1 284 ? -49.192 41.473 70.776 1.00 35.66 284 GLY A C 1
ATOM 2106 O O . GLY A 1 284 ? -49.515 40.465 71.393 1.00 35.66 284 GLY A O 1
ATOM 2107 N N . GLY A 1 285 ? -48.141 41.543 69.960 1.00 36.31 285 GLY A N 1
ATOM 2108 C CA . GLY A 1 285 ? -47.053 40.561 69.908 1.00 36.31 285 GLY A CA 1
ATOM 2109 C C . GLY A 1 285 ? -47.366 39.307 69.081 1.00 36.31 285 GLY A C 1
ATOM 2110 O O . GLY A 1 285 ? -48.359 38.638 69.301 1.00 36.31 285 GLY A O 1
ATOM 2111 N N . GLY A 1 286 ? -46.570 38.904 68.099 1.00 36.72 286 GLY A N 1
ATOM 2112 C CA . GLY A 1 286 ? -45.163 39.199 67.856 1.00 36.72 286 GLY A CA 1
ATOM 2113 C C . GLY A 1 286 ? -44.405 37.880 67.695 1.00 36.72 286 GLY A C 1
ATOM 2114 O O . GLY A 1 286 ? -44.690 36.915 68.393 1.00 36.72 286 GLY A O 1
ATOM 2115 N N . GLY A 1 287 ? -43.421 37.873 66.795 1.00 38.78 287 GLY A N 1
ATOM 2116 C CA . GLY A 1 287 ? -42.414 36.812 66.663 1.00 38.78 287 GLY A CA 1
ATOM 2117 C C . GLY A 1 287 ? -42.565 36.008 65.371 1.00 38.78 287 GLY A C 1
ATOM 2118 O O . GLY A 1 287 ? -43.382 35.105 65.297 1.00 38.78 287 GLY A O 1
ATOM 2119 N N . HIS A 1 288 ? -41.976 36.441 64.253 1.00 39.50 288 HIS A N 1
ATOM 2120 C CA . HIS A 1 288 ? -40.597 36.147 63.813 1.00 39.50 288 HIS A CA 1
ATOM 2121 C C . HIS A 1 288 ? -40.291 34.662 63.581 1.00 39.50 288 HIS A C 1
ATOM 2123 O O . HIS A 1 288 ? -40.281 33.859 64.505 1.00 39.50 288 HIS A O 1
ATOM 2129 N N . GLY A 1 289 ? -39.927 34.356 62.333 1.00 38.38 289 GLY A N 1
ATOM 2130 C CA . GLY A 1 289 ? -39.442 33.047 61.908 1.00 38.38 289 GLY A CA 1
ATOM 2131 C C . GLY A 1 289 ? -39.058 33.013 60.428 1.00 38.38 289 GLY A C 1
ATOM 2132 O O . GLY A 1 289 ? -39.753 32.422 59.615 1.00 38.38 289 GLY A O 1
ATOM 2133 N N . HIS A 1 290 ? -37.951 33.678 60.091 1.00 38.97 290 HIS A N 1
ATOM 2134 C CA . HIS A 1 290 ? -37.045 33.349 58.975 1.00 38.97 290 HIS A CA 1
ATOM 2135 C C . HIS A 1 290 ? -36.697 31.827 59.026 1.00 38.97 290 HIS A C 1
ATOM 2137 O O . HIS A 1 290 ? -36.690 31.266 60.112 1.00 38.97 290 HIS A O 1
ATOM 2143 N N . VAL A 1 291 ? -36.356 31.059 57.978 1.00 43.16 291 VAL A N 1
ATOM 2144 C CA . VAL A 1 291 ? -35.517 31.336 56.803 1.00 43.16 291 VAL A CA 1
ATOM 2145 C C . VAL A 1 291 ? -35.451 30.071 55.902 1.00 43.16 291 VAL A C 1
ATOM 2147 O O . VAL A 1 291 ? -35.527 28.965 56.427 1.00 43.16 291 VAL A O 1
ATOM 2150 N N . LEU A 1 292 ? -35.177 30.271 54.598 1.00 40.50 292 LEU A N 1
ATOM 2151 C CA . LEU A 1 292 ? -34.524 29.362 53.614 1.00 40.50 292 LEU A CA 1
ATOM 2152 C C . LEU A 1 292 ? -35.239 28.059 53.181 1.00 40.50 292 LEU A C 1
ATOM 2154 O O . LEU A 1 292 ? -35.895 27.400 53.962 1.00 40.50 292 LEU A O 1
ATOM 2158 N N . SER A 1 293 ? -35.060 27.495 51.982 1.00 40.91 293 SER A N 1
ATOM 2159 C CA . SER A 1 293 ? -34.696 27.919 50.620 1.00 40.91 293 SER A CA 1
ATOM 2160 C C . SER A 1 293 ? -34.659 26.637 49.762 1.00 40.91 293 SER A C 1
ATOM 2162 O O . SER A 1 293 ? -34.108 25.642 50.214 1.00 40.91 293 SER A O 1
ATOM 2164 N N . ARG A 1 294 ? -35.186 26.706 48.530 1.00 45.81 294 ARG A N 1
ATOM 2165 C CA . ARG A 1 294 ? -34.833 25.959 47.294 1.00 45.81 294 ARG A CA 1
ATOM 2166 C C . ARG A 1 294 ? -34.417 24.472 47.382 1.00 45.81 294 ARG A C 1
ATOM 2168 O O . ARG A 1 294 ? -33.331 24.156 47.841 1.00 45.81 294 ARG A O 1
ATOM 2175 N N . HIS A 1 295 ? -35.123 23.621 46.630 1.00 39.44 295 HIS A N 1
ATOM 2176 C CA . HIS A 1 295 ? -34.641 23.157 45.316 1.00 39.44 295 HIS A CA 1
ATOM 2177 C C . HIS A 1 295 ? -35.722 22.380 44.551 1.00 39.44 295 HIS A C 1
ATOM 2179 O O . HIS A 1 295 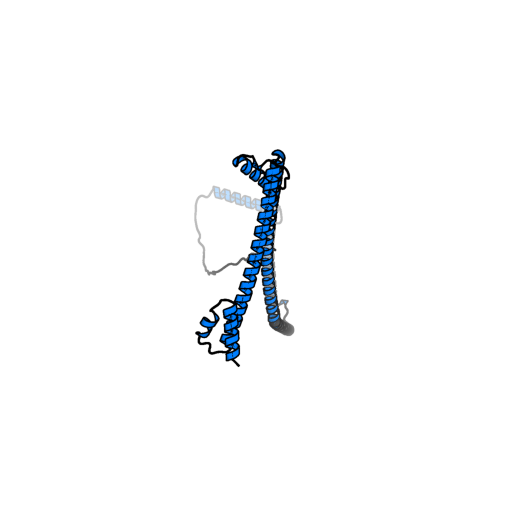? -36.160 21.313 44.965 1.00 39.44 295 HIS A O 1
ATOM 2185 N N . ALA A 1 296 ? -36.094 22.907 43.383 1.00 44.56 296 ALA A N 1
ATOM 2186 C CA . ALA A 1 296 ? -36.709 22.145 42.306 1.00 44.56 296 ALA A CA 1
ATOM 2187 C C . ALA A 1 296 ? -35.594 21.487 41.477 1.00 44.56 296 ALA A C 1
ATOM 2189 O O . ALA A 1 296 ? -34.601 22.146 41.150 1.00 44.56 296 ALA A O 1
ATOM 2190 N N . ARG A 1 297 ? -35.756 20.211 41.117 1.00 44.47 297 ARG A N 1
ATOM 2191 C CA . ARG A 1 297 ? -34.923 19.533 40.119 1.00 44.47 297 ARG A CA 1
ATOM 2192 C C . ARG A 1 297 ? -35.839 18.857 39.105 1.00 44.47 297 ARG A C 1
ATOM 2194 O O . ARG A 1 297 ? -36.538 17.904 39.429 1.00 44.47 297 ARG A O 1
ATOM 2201 N N . ALA A 1 298 ? -35.834 19.403 37.895 1.00 44.84 298 ALA A N 1
ATOM 2202 C CA . ALA A 1 298 ? -36.423 18.803 36.710 1.00 44.84 298 ALA A CA 1
ATOM 2203 C C . ALA A 1 298 ? -35.542 17.636 36.237 1.00 44.84 298 ALA A C 1
ATOM 2205 O O . ALA A 1 298 ? -34.317 17.767 36.166 1.00 44.84 298 ALA A O 1
ATOM 2206 N N . GLY A 1 299 ? -36.168 16.502 35.928 1.00 45.72 299 GLY A N 1
ATOM 2207 C CA . GLY A 1 299 ? -35.545 15.386 35.224 1.00 45.72 299 GLY A CA 1
ATOM 2208 C C . GLY A 1 299 ? -35.704 15.577 33.720 1.00 45.72 299 GLY A C 1
ATOM 2209 O O . GLY A 1 299 ? -36.824 15.656 33.226 1.00 45.72 299 GLY A O 1
ATOM 2210 N N . ALA A 1 300 ? -34.584 15.653 33.005 1.00 47.62 300 ALA A N 1
ATOM 2211 C CA . ALA A 1 300 ? -34.536 15.535 31.556 1.00 47.62 300 ALA A CA 1
ATOM 2212 C C . ALA A 1 300 ? -34.037 14.129 31.204 1.00 47.62 300 ALA A C 1
ATOM 2214 O O . ALA A 1 300 ? -32.981 13.699 31.669 1.00 47.62 300 ALA A O 1
ATOM 2215 N N . VAL A 1 301 ? -34.830 13.422 30.402 1.00 53.44 301 VAL A N 1
ATOM 2216 C CA . VAL A 1 301 ? -34.520 12.122 29.807 1.00 53.44 301 VAL A CA 1
ATOM 2217 C C . VAL A 1 301 ? -33.919 12.392 28.430 1.00 53.44 301 VAL A C 1
ATOM 2219 O O . VAL A 1 301 ? -34.564 13.017 27.593 1.00 53.44 301 VAL A O 1
ATOM 2222 N N . GLY A 1 302 ? -32.690 11.935 28.205 1.00 48.59 302 GLY A N 1
ATOM 2223 C CA . GLY A 1 302 ? -32.042 11.914 26.897 1.00 48.59 302 GLY A CA 1
ATOM 2224 C C . GLY A 1 302 ? -31.596 10.493 26.579 1.00 48.59 302 GLY A C 1
ATOM 2225 O O . GLY A 1 302 ? -30.643 10.001 27.175 1.00 48.59 302 GLY A O 1
ATOM 2226 N N . PHE A 1 303 ? -32.311 9.846 25.661 1.00 53.28 303 PHE A N 1
ATOM 2227 C CA . PHE A 1 303 ? -31.882 8.651 24.937 1.00 53.28 303 PHE A CA 1
ATOM 2228 C C . PHE A 1 303 ? -31.395 9.105 23.555 1.00 53.28 303 PHE A C 1
ATOM 2230 O O . PHE A 1 303 ? -32.114 9.825 22.865 1.00 53.28 303 PHE A O 1
ATOM 2237 N N . GLY A 1 304 ? -30.201 8.675 23.153 1.00 52.69 304 GLY A N 1
ATOM 2238 C CA . GLY A 1 304 ? -29.656 8.861 21.810 1.00 52.69 304 GLY A CA 1
ATOM 2239 C C . GLY A 1 304 ? -28.454 7.942 21.606 1.00 52.69 304 GLY A C 1
ATOM 2240 O O . GLY A 1 304 ? -27.516 7.994 22.400 1.00 52.69 304 GLY A O 1
ATOM 2241 N N . GLN A 1 305 ? -28.570 7.067 20.604 1.00 54.19 305 GLN A N 1
ATOM 2242 C CA . GLN A 1 305 ? -27.515 6.225 20.030 1.00 54.19 305 GLN A CA 1
ATOM 2243 C C . GLN A 1 305 ? -26.568 7.048 19.158 1.00 54.19 305 GLN A C 1
ATOM 2245 O O . GLN A 1 305 ? -27.028 8.085 18.626 1.00 54.19 305 GLN A O 1
#

Secondary structure (DSSP, 8-state):
-HHHHHHHHHHHHHHHSTTHHHHHTTS----HHHHHHHHHHHHHHHHHHHHHHHHHHHHHHHHHHHHHHHHHHHHHHHHTTGGGS-HHHHHHHHHHHHHHHHTT-SS--HHHHHHHHHHHHHHHHHHHHHHHHHHHHHHHHHHHHHHHHHHHHHHHHHHHHHHHHHHHHHHHHHHHHHHHHHHHHHHHHHHHHHHHHHHHHHHTT--GGGSHHHHHHHHHHHHHHHHHHHHHHHHHHHHHTS-SSHHHHHHHHHHHHHHHHHHHHHHTT----------------------------PPPP----